Protein AF-A0A7C8ZA88-F1 (afdb_monomer_lite)

Organism: Opuntia streptacantha (NCBI:txid393608)

InterPro domains:
  IPR024990 Anaphase-promoting complex subunit 1 [PTHR12827] (2-270)
  IPR049255 Anaphase-promoting complex subunit 1, N-terminal domain [PF12859] (12-220)

Structure (mmCIF, N/CA/C/O backbone):
data_AF-A0A7C8ZA88-F1
#
_entry.id   AF-A0A7C8ZA88-F1
#
loop_
_atom_site.group_PDB
_atom_site.id
_atom_site.type_symbol
_atom_site.label_atom_id
_atom_site.label_alt_id
_atom_site.label_comp_id
_atom_site.label_asym_id
_atom_site.label_entity_id
_atom_site.label_seq_id
_atom_site.pdbx_PDB_ins_code
_atom_site.Cartn_x
_atom_site.Cartn_y
_atom_site.Cartn_z
_atom_site.occupancy
_atom_site.B_iso_or_equiv
_atom_site.auth_seq_id
_atom_site.auth_comp_id
_atom_site.auth_asym_id
_atom_site.auth_atom_id
_atom_site.pdbx_PDB_model_num
ATOM 1 N N . SER A 1 1 ? -9.164 -30.247 11.593 1.00 78.50 1 SER A N 1
ATOM 2 C CA . SER A 1 1 ? -8.809 -29.344 12.710 1.00 78.50 1 SER A CA 1
ATOM 3 C C . SER A 1 1 ? -7.885 -28.267 12.169 1.00 78.50 1 SER A C 1
ATOM 5 O O . SER A 1 1 ? -7.118 -28.566 11.265 1.00 78.50 1 SER A O 1
ATOM 7 N N . PHE A 1 2 ? -7.975 -27.029 12.660 1.00 79.75 2 PHE A N 1
ATOM 8 C CA . PHE A 1 2 ? -7.076 -25.953 12.225 1.00 79.75 2 PHE A CA 1
ATOM 9 C C . PHE A 1 2 ? -5.828 -25.920 13.121 1.00 79.75 2 PHE A C 1
ATOM 11 O O . PHE A 1 2 ? -5.988 -25.837 14.343 1.00 79.75 2 PHE A O 1
ATOM 18 N N . PRO A 1 3 ? -4.606 -26.018 12.567 1.00 80.81 3 PRO A N 1
ATOM 19 C CA . PRO A 1 3 ? -3.385 -25.903 13.352 1.00 80.81 3 PRO A CA 1
ATOM 20 C C . PRO A 1 3 ? -3.204 -24.460 13.837 1.00 80.81 3 PRO A C 1
ATOM 22 O O . PRO A 1 3 ? -3.395 -23.502 13.089 1.00 80.81 3 PRO A O 1
ATOM 25 N N . ARG A 1 4 ? -2.838 -24.291 15.111 1.00 83.81 4 ARG A N 1
ATOM 26 C CA . ARG A 1 4 ? -2.506 -22.975 15.668 1.00 83.81 4 ARG A CA 1
ATOM 27 C C . ARG A 1 4 ? -1.083 -22.605 15.253 1.00 83.81 4 ARG A C 1
ATOM 29 O O . ARG A 1 4 ? -0.148 -23.220 15.751 1.00 83.81 4 ARG A O 1
ATOM 36 N N . ILE A 1 5 ? -0.946 -21.577 14.420 1.00 83.50 5 ILE A N 1
ATOM 37 C CA . ILE A 1 5 ? 0.355 -21.062 13.954 1.00 83.50 5 ILE A CA 1
ATOM 38 C C . ILE A 1 5 ? 0.919 -19.955 14.857 1.00 83.50 5 ILE A C 1
ATOM 40 O O . ILE A 1 5 ? 2.124 -19.797 14.977 1.00 83.50 5 ILE A O 1
ATOM 44 N N . TRP A 1 6 ? 0.061 -19.203 15.556 1.00 85.12 6 TRP A N 1
ATOM 45 C CA . TRP A 1 6 ? 0.504 -18.117 16.431 1.00 85.12 6 TRP A CA 1
ATOM 46 C C . TRP A 1 6 ? -0.552 -17.732 17.472 1.00 85.12 6 TRP A C 1
ATOM 48 O O . TRP A 1 6 ? -1.745 -17.975 17.285 1.00 85.12 6 TRP A O 1
ATOM 58 N N . GLN A 1 7 ? -0.111 -17.126 18.579 1.00 84.12 7 GLN A N 1
ATOM 59 C CA . GLN A 1 7 ? -0.984 -16.544 19.597 1.00 84.12 7 GLN A CA 1
ATOM 60 C C . GLN A 1 7 ? -0.323 -15.326 20.254 1.00 84.12 7 GLN A C 1
ATOM 62 O O . GLN A 1 7 ? 0.756 -15.431 20.840 1.00 84.12 7 GLN A O 1
ATOM 67 N N . ALA A 1 8 ? -1.007 -14.181 20.207 1.00 78.12 8 ALA A N 1
ATOM 68 C CA . ALA A 1 8 ? -0.602 -12.979 20.926 1.00 78.12 8 ALA A CA 1
ATOM 69 C C . ALA A 1 8 ? -0.621 -13.206 22.446 1.00 78.12 8 ALA A C 1
ATOM 71 O O . ALA A 1 8 ? -1.547 -13.818 22.984 1.00 78.12 8 ALA A O 1
ATOM 72 N N . LYS A 1 9 ? 0.359 -12.648 23.163 1.00 74.12 9 LYS A N 1
ATOM 73 C CA . LYS A 1 9 ? 0.318 -12.551 24.629 1.00 74.12 9 LYS A CA 1
ATOM 74 C C . LYS A 1 9 ? -0.298 -11.206 25.030 1.00 74.12 9 LYS A C 1
ATOM 76 O O . LYS A 1 9 ? 0.210 -10.165 24.634 1.00 74.12 9 LYS A O 1
ATOM 81 N N . GLY A 1 10 ? -1.357 -11.226 25.841 1.00 64.12 10 GLY A N 1
ATOM 82 C CA . GLY A 1 10 ? -1.814 -10.046 26.592 1.00 64.12 10 GLY A CA 1
ATOM 83 C C . GLY A 1 10 ? -2.788 -9.080 25.901 1.00 64.12 10 GLY A C 1
ATOM 84 O O . GLY A 1 10 ? -3.107 -8.057 26.499 1.00 64.12 10 GLY A O 1
ATOM 85 N N . SER A 1 11 ? -3.304 -9.365 24.699 1.00 59.00 11 SER A N 1
ATOM 86 C CA . SER A 1 11 ? -4.408 -8.572 24.128 1.00 59.00 11 SER A CA 1
ATOM 87 C C . SER A 1 11 ? -5.762 -9.189 24.479 1.00 59.00 11 SER A C 1
ATOM 89 O O . SER A 1 11 ? -6.086 -10.279 24.012 1.00 59.00 11 SER A O 1
ATOM 91 N N . HIS A 1 12 ? -6.573 -8.482 25.266 1.00 62.66 12 HIS A N 1
ATOM 92 C CA . HIS A 1 12 ? -7.929 -8.920 25.630 1.00 62.66 12 HIS A CA 1
ATOM 93 C C . HIS A 1 12 ? -9.016 -8.475 24.642 1.00 62.66 12 HIS A C 1
ATOM 95 O O . HIS A 1 12 ? -10.188 -8.754 24.873 1.00 62.66 12 HIS A O 1
ATOM 101 N N . MET A 1 13 ? -8.651 -7.780 23.561 1.00 77.31 13 MET A N 1
ATOM 102 C CA . MET A 1 13 ? -9.620 -7.146 22.666 1.00 77.31 13 MET A CA 1
ATOM 103 C C . MET A 1 13 ? -9.455 -7.616 21.231 1.00 77.31 13 MET A C 1
ATOM 105 O O . MET A 1 13 ? -8.338 -7.826 20.756 1.00 77.31 13 MET A O 1
ATOM 109 N N . ALA A 1 14 ? -10.592 -7.808 20.568 1.00 88.31 14 ALA A N 1
ATOM 110 C CA . ALA A 1 14 ? -10.644 -8.284 19.198 1.00 88.31 14 ALA A CA 1
ATOM 111 C C . ALA A 1 14 ? -10.152 -7.203 18.228 1.00 88.31 14 ALA A C 1
ATOM 113 O O . ALA A 1 14 ? -10.406 -6.013 18.417 1.00 88.31 14 ALA A O 1
ATOM 114 N N . ALA A 1 15 ? -9.467 -7.627 17.167 1.00 93.25 15 ALA A N 1
ATOM 115 C CA . ALA A 1 15 ? -9.191 -6.744 16.044 1.00 93.25 15 ALA A CA 1
ATOM 116 C C . ALA A 1 15 ? -10.510 -6.391 15.343 1.00 93.25 15 ALA A C 1
ATOM 118 O O . ALA A 1 15 ? -11.332 -7.271 15.088 1.00 93.25 15 ALA A O 1
ATOM 119 N N . SER A 1 16 ? -10.702 -5.114 15.015 1.00 94.25 16 SER A N 1
ATOM 120 C CA . SER A 1 16 ? -11.888 -4.651 14.287 1.00 94.25 16 SER A CA 1
ATOM 121 C C . SER A 1 16 ? -11.822 -4.997 12.800 1.00 94.25 16 SER A C 1
ATOM 123 O O . SER A 1 16 ? -12.854 -5.130 12.147 1.00 94.25 16 SER A O 1
ATOM 125 N N . LYS A 1 17 ? -10.609 -5.167 12.261 1.00 95.75 17 LYS A N 1
ATOM 126 C CA . LYS A 1 17 ? -10.362 -5.638 10.897 1.00 95.75 17 LYS A CA 1
ATOM 127 C C . LYS A 1 17 ? -9.055 -6.423 10.832 1.00 95.75 17 LYS A C 1
ATOM 129 O O . LYS A 1 17 ? -8.094 -6.083 11.523 1.00 95.75 17 LYS A O 1
ATOM 134 N N . VAL A 1 18 ? -9.027 -7.451 9.987 1.00 95.56 18 VAL A N 1
ATOM 135 C CA . VAL A 1 18 ? -7.832 -8.245 9.682 1.00 95.56 18 VAL A CA 1
ATOM 136 C C . VAL A 1 18 ? -7.709 -8.382 8.169 1.00 95.56 18 VAL A C 1
ATOM 138 O O . VAL A 1 18 ? -8.698 -8.692 7.509 1.00 95.56 18 VAL A O 1
ATOM 141 N N . PHE A 1 19 ? -6.520 -8.143 7.622 1.00 95.31 19 PHE A N 1
ATOM 142 C CA . PHE A 1 19 ? -6.243 -8.290 6.191 1.00 95.31 19 PHE A CA 1
ATOM 143 C C . PHE A 1 19 ? -4.782 -8.676 5.937 1.00 95.31 19 PHE A C 1
ATOM 145 O O . PHE A 1 19 ? -3.935 -8.549 6.822 1.00 95.31 19 PHE A O 1
ATOM 152 N N . LEU A 1 20 ? -4.500 -9.165 4.729 1.00 94.00 20 LEU A N 1
ATOM 153 C CA . LEU A 1 20 ? -3.146 -9.444 4.252 1.00 94.00 20 LEU A CA 1
ATOM 154 C C . LEU A 1 20 ? -2.593 -8.236 3.497 1.00 94.00 20 LEU A C 1
ATOM 156 O O . LEU A 1 20 ? -3.324 -7.581 2.754 1.00 94.00 20 LEU A O 1
ATOM 160 N N . ALA A 1 21 ? -1.305 -7.977 3.675 1.00 94.31 21 ALA A N 1
ATOM 161 C CA . ALA A 1 21 ? -0.547 -6.981 2.932 1.00 94.31 21 ALA A CA 1
ATOM 162 C C . ALA A 1 21 ? 0.891 -7.474 2.714 1.00 94.31 21 ALA A C 1
ATOM 164 O O . ALA A 1 21 ? 1.237 -8.596 3.093 1.00 94.31 21 ALA A O 1
ATOM 165 N N . ALA A 1 22 ? 1.726 -6.641 2.104 1.00 92.62 22 ALA A N 1
ATOM 166 C CA . ALA A 1 22 ? 3.140 -6.897 1.895 1.00 92.62 22 ALA A CA 1
ATOM 167 C C . ALA A 1 22 ? 4.005 -5.928 2.718 1.00 92.62 22 ALA A C 1
ATOM 169 O O . ALA A 1 22 ? 3.650 -4.760 2.895 1.00 92.62 22 ALA A O 1
ATOM 170 N N . ASP A 1 23 ? 5.132 -6.422 3.231 1.00 91.25 23 ASP A N 1
ATOM 171 C CA . ASP A 1 23 ? 6.156 -5.605 3.880 1.00 91.25 23 ASP A CA 1
ATOM 172 C C . ASP A 1 23 ? 7.048 -4.892 2.846 1.00 91.25 23 ASP A C 1
ATOM 174 O O . ASP A 1 23 ? 6.880 -5.042 1.634 1.00 91.25 23 ASP A O 1
ATOM 178 N N . ASP A 1 24 ? 8.021 -4.115 3.319 1.00 86.31 24 ASP A N 1
ATOM 179 C CA . ASP A 1 24 ? 8.949 -3.357 2.479 1.00 86.31 24 ASP A CA 1
ATOM 180 C C . ASP A 1 24 ? 9.791 -4.250 1.552 1.00 86.31 24 ASP A C 1
ATOM 182 O O . ASP A 1 24 ? 10.162 -3.841 0.455 1.00 86.31 24 ASP A O 1
ATOM 186 N N . ASP A 1 25 ? 10.043 -5.499 1.928 1.00 86.69 25 ASP A N 1
ATOM 187 C CA . ASP A 1 25 ? 10.697 -6.497 1.078 1.00 86.69 25 ASP A CA 1
ATOM 188 C C . ASP A 1 25 ? 9.729 -7.411 0.318 1.00 86.69 25 ASP A C 1
ATOM 190 O O . ASP A 1 25 ? 10.121 -8.467 -0.175 1.00 86.69 25 ASP A O 1
ATOM 194 N N . ALA A 1 26 ? 8.470 -6.990 0.208 1.00 86.31 26 ALA A N 1
ATOM 195 C CA . ALA A 1 26 ? 7.372 -7.728 -0.396 1.00 86.31 26 ALA A CA 1
ATOM 196 C C . ALA A 1 26 ? 7.019 -9.057 0.298 1.00 86.31 26 ALA A C 1
ATOM 198 O O . ALA A 1 26 ? 6.204 -9.823 -0.221 1.00 86.31 26 ALA A O 1
ATOM 199 N N . ALA A 1 27 ? 7.571 -9.333 1.486 1.00 89.25 27 ALA A N 1
ATOM 200 C CA . ALA A 1 27 ? 7.151 -10.480 2.274 1.00 89.25 27 ALA A CA 1
ATOM 201 C C . ALA A 1 27 ? 5.716 -10.293 2.795 1.00 89.25 27 ALA A C 1
ATOM 203 O O . ALA A 1 27 ? 5.341 -9.187 3.186 1.00 89.25 27 ALA A O 1
ATOM 204 N N . PRO A 1 28 ? 4.901 -11.354 2.850 1.00 91.31 28 PRO A N 1
ATOM 205 C CA . PRO A 1 28 ? 3.527 -11.238 3.310 1.00 91.31 28 PRO A CA 1
ATOM 206 C C . PRO A 1 28 ? 3.447 -10.909 4.806 1.00 91.31 28 PRO A C 1
ATOM 208 O O . PRO A 1 28 ? 4.171 -11.472 5.631 1.00 91.31 28 PRO A O 1
ATOM 211 N N . VAL A 1 29 ? 2.514 -10.033 5.168 1.00 93.50 29 VAL A N 1
ATOM 212 C CA . VAL A 1 29 ? 2.191 -9.662 6.550 1.00 93.50 29 VAL A CA 1
ATOM 213 C C . VAL A 1 29 ? 0.688 -9.798 6.795 1.00 93.50 29 VAL A C 1
ATOM 215 O O . VAL A 1 29 ? -0.128 -9.523 5.914 1.00 93.50 29 VAL A O 1
ATOM 218 N N . ILE A 1 30 ? 0.308 -10.202 8.008 1.00 94.12 30 ILE A N 1
ATOM 219 C CA . ILE A 1 30 ? -1.071 -10.087 8.496 1.00 94.12 30 ILE A CA 1
ATOM 220 C C . ILE A 1 30 ? -1.178 -8.801 9.304 1.00 94.12 30 ILE A C 1
ATOM 222 O O . ILE A 1 30 ? -0.453 -8.612 10.283 1.00 94.12 30 ILE A O 1
ATOM 226 N N . CYS A 1 31 ? -2.115 -7.943 8.923 1.00 95.38 31 CYS A N 1
ATOM 227 C CA . CYS A 1 31 ? -2.402 -6.695 9.606 1.00 95.38 31 CYS A CA 1
ATOM 228 C C . CYS A 1 31 ? -3.659 -6.837 10.470 1.00 95.38 31 CYS A C 1
ATOM 230 O O . CYS A 1 31 ? -4.714 -7.248 9.990 1.00 95.38 31 CYS A O 1
ATOM 232 N N . PHE A 1 32 ? -3.557 -6.448 11.738 1.00 95.19 32 PHE A N 1
ATOM 233 C CA . PHE A 1 32 ? -4.635 -6.423 12.721 1.00 95.19 32 PHE A CA 1
ATOM 234 C C . PHE A 1 32 ? -4.917 -4.976 13.115 1.00 95.19 32 PHE A C 1
ATOM 236 O O . PHE A 1 32 ? -4.089 -4.325 13.759 1.00 95.19 32 PHE A O 1
ATOM 243 N N . LEU A 1 33 ? -6.088 -4.461 12.744 1.00 96.19 33 LEU A N 1
ATOM 244 C CA . LEU A 1 33 ? -6.530 -3.139 13.172 1.00 96.19 33 LEU A CA 1
ATOM 245 C C . LEU A 1 33 ? -7.114 -3.237 14.582 1.00 96.19 33 LEU A C 1
ATOM 247 O O . LEU A 1 33 ? -8.178 -3.812 14.803 1.00 96.19 33 LEU A O 1
ATOM 251 N N . LEU A 1 34 ? -6.411 -2.650 15.542 1.00 94.06 34 LEU A N 1
ATOM 252 C CA . LEU A 1 34 ? -6.807 -2.538 16.939 1.00 94.06 34 LEU A CA 1
ATOM 253 C C . LEU A 1 34 ? -7.371 -1.130 17.158 1.00 94.06 34 LEU A C 1
ATOM 255 O O . LEU A 1 34 ? -6.692 -0.245 17.680 1.00 94.06 34 LEU A O 1
ATOM 259 N N . GLN A 1 35 ? -8.610 -0.911 16.713 1.00 90.06 35 GLN A N 1
ATOM 260 C CA . GLN A 1 35 ? -9.231 0.419 16.659 1.00 90.06 35 GLN A CA 1
ATOM 261 C C . GLN A 1 35 ? -9.254 1.140 18.014 1.00 90.06 35 GLN A C 1
ATOM 263 O O . GLN A 1 35 ? -8.975 2.335 18.077 1.00 90.06 35 GLN A O 1
ATOM 268 N N . GLU A 1 36 ? -9.506 0.423 19.109 1.00 89.38 36 GLU A N 1
ATOM 269 C CA . GLU A 1 36 ? -9.497 1.002 20.461 1.00 89.38 36 GLU A CA 1
ATOM 270 C C . GLU A 1 36 ? -8.100 1.464 20.909 1.00 89.38 36 GLU A C 1
ATOM 272 O O . GLU A 1 36 ? -7.971 2.431 21.655 1.00 89.38 36 GLU A O 1
ATOM 277 N N . GLN A 1 37 ? -7.044 0.818 20.406 1.00 91.69 37 GLN A N 1
ATOM 278 C CA . GLN A 1 37 ? -5.652 1.224 20.631 1.00 91.69 37 GLN A CA 1
ATOM 279 C C . GLN A 1 37 ? -5.165 2.251 19.599 1.00 91.69 37 GLN A C 1
ATOM 281 O O . GLN A 1 37 ? -4.015 2.678 19.674 1.00 91.69 37 GLN A O 1
ATOM 286 N N . LYS A 1 38 ? -6.009 2.624 18.623 1.00 94.19 38 LYS A N 1
ATOM 287 C CA . LYS A 1 38 ? -5.654 3.454 17.460 1.00 94.19 38 LYS A CA 1
ATOM 288 C C . LYS A 1 38 ? -4.383 2.958 16.763 1.00 94.19 38 LYS A C 1
ATOM 290 O O . LYS A 1 38 ? -3.485 3.735 16.442 1.00 94.19 38 LYS A O 1
ATOM 295 N N . ARG A 1 39 ? -4.287 1.642 16.572 1.00 94.75 39 ARG A N 1
ATOM 296 C CA . ARG A 1 39 ? -3.064 0.977 16.122 1.00 94.75 39 ARG A CA 1
ATOM 297 C C . ARG A 1 39 ? -3.367 -0.081 15.071 1.00 94.75 39 ARG A C 1
ATOM 299 O O . ARG A 1 39 ? -4.272 -0.888 15.251 1.00 94.75 39 ARG A O 1
ATOM 306 N N . LEU A 1 40 ? -2.554 -0.131 14.023 1.00 96.56 40 LEU A N 1
ATOM 307 C CA . LEU A 1 40 ? -2.458 -1.271 13.117 1.00 96.56 40 LEU A CA 1
ATOM 308 C C . LEU A 1 40 ? -1.205 -2.069 13.483 1.00 96.56 40 LEU A C 1
ATOM 310 O O . LEU A 1 40 ? -0.099 -1.529 13.448 1.00 96.56 40 LEU A O 1
ATOM 314 N N . LEU A 1 41 ? -1.378 -3.329 13.872 1.00 94.81 41 LEU A N 1
ATOM 315 C CA . LEU A 1 41 ? -0.288 -4.263 14.146 1.00 94.81 41 LEU A CA 1
ATOM 316 C C . LEU A 1 41 ? -0.063 -5.142 12.918 1.00 94.81 41 LEU A C 1
ATOM 318 O O . LEU A 1 41 ? -0.971 -5.863 12.521 1.00 94.81 41 LEU A O 1
ATOM 322 N N . SER A 1 42 ? 1.142 -5.126 12.367 1.00 95.25 42 SER A N 1
ATOM 323 C CA . SER A 1 42 ? 1.539 -5.980 11.250 1.00 95.25 42 SER A CA 1
ATOM 324 C C . SER A 1 42 ? 2.478 -7.064 11.751 1.00 95.25 42 SER A C 1
ATOM 326 O O . SER A 1 42 ? 3.441 -6.783 12.468 1.00 95.25 42 SER A O 1
ATOM 328 N N . ILE A 1 43 ? 2.188 -8.310 11.392 1.00 92.94 43 ILE A N 1
ATOM 329 C CA . ILE A 1 43 ? 2.985 -9.470 11.779 1.00 92.94 43 ILE A CA 1
ATOM 330 C C . ILE A 1 43 ? 3.411 -10.203 10.522 1.00 92.94 43 ILE A C 1
ATOM 332 O O . ILE A 1 43 ? 2.574 -10.586 9.703 1.00 92.94 43 ILE A O 1
ATOM 336 N N . ARG A 1 44 ? 4.717 -10.399 10.380 1.00 91.81 44 ARG A N 1
ATOM 337 C CA . ARG A 1 44 ? 5.295 -11.038 9.210 1.00 91.81 44 ARG A CA 1
ATOM 338 C C . ARG A 1 44 ? 5.000 -12.530 9.168 1.00 91.81 44 ARG A C 1
ATOM 340 O O . ARG A 1 44 ? 5.107 -13.232 10.175 1.00 91.81 44 ARG A O 1
ATOM 347 N N . LEU A 1 45 ? 4.662 -13.000 7.975 1.00 89.56 45 LEU A N 1
ATOM 348 C CA . LEU A 1 45 ? 4.530 -14.409 7.655 1.00 89.56 45 LEU A CA 1
ATOM 349 C C . LEU A 1 45 ? 5.826 -14.921 7.033 1.00 89.56 45 LEU A C 1
ATOM 351 O O . LEU A 1 45 ? 6.494 -14.237 6.254 1.00 89.56 45 LEU A O 1
ATOM 355 N N . GLN A 1 46 ? 6.174 -16.149 7.384 1.00 85.44 46 GLN A N 1
ATOM 356 C CA . GLN A 1 46 ? 7.212 -16.920 6.736 1.00 85.44 46 GLN A CA 1
ATOM 357 C C . GLN A 1 46 ? 6.552 -18.043 5.950 1.00 85.44 46 GLN A C 1
ATOM 359 O O . GLN A 1 46 ? 5.771 -18.821 6.491 1.00 85.44 46 GLN A O 1
ATOM 364 N N . ILE A 1 47 ? 6.901 -18.132 4.675 1.00 80.06 47 ILE A N 1
ATOM 365 C CA . ILE A 1 47 ? 6.562 -19.285 3.855 1.00 80.06 47 ILE A CA 1
ATOM 366 C C . ILE A 1 47 ? 7.683 -20.310 4.035 1.00 80.06 47 ILE A C 1
ATOM 368 O O . ILE A 1 47 ? 8.861 -19.971 3.898 1.00 80.06 47 ILE A O 1
ATOM 372 N N . VAL A 1 48 ? 7.316 -21.532 4.407 1.00 80.25 48 VAL A N 1
ATOM 373 C CA . VAL A 1 48 ? 8.222 -22.666 4.579 1.00 80.25 48 VAL A CA 1
ATOM 374 C C . VAL A 1 48 ? 7.761 -23.772 3.641 1.00 80.25 48 VAL A C 1
ATOM 376 O O . VAL A 1 48 ? 6.669 -24.309 3.814 1.00 80.25 48 VAL A O 1
ATOM 379 N N . ASP A 1 49 ? 8.603 -24.121 2.675 1.00 76.12 49 ASP A N 1
ATOM 380 C CA . ASP A 1 49 ? 8.347 -25.241 1.772 1.00 76.12 49 ASP A CA 1
ATOM 381 C C . ASP A 1 49 ? 8.870 -26.529 2.414 1.00 76.12 49 ASP A C 1
ATOM 383 O O . ASP A 1 49 ? 10.071 -26.674 2.663 1.00 76.12 49 ASP A O 1
ATOM 387 N N . ILE A 1 50 ? 7.969 -27.465 2.719 1.00 74.50 50 ILE A N 1
ATOM 388 C CA . ILE A 1 50 ? 8.316 -28.779 3.272 1.00 74.50 50 ILE A CA 1
ATOM 389 C C . ILE A 1 50 ? 7.598 -29.849 2.454 1.00 74.50 50 ILE A C 1
ATOM 391 O O . ILE A 1 50 ? 6.377 -29.921 2.481 1.00 74.50 50 ILE A O 1
ATOM 395 N N . ASN A 1 51 ? 8.356 -30.736 1.799 1.00 70.31 51 ASN A N 1
ATOM 396 C CA . ASN A 1 51 ? 7.823 -31.899 1.073 1.00 70.31 51 ASN A CA 1
ATOM 397 C C . ASN A 1 51 ? 6.708 -31.548 0.063 1.00 70.31 51 ASN A C 1
ATOM 399 O O . ASN A 1 51 ? 5.648 -32.166 0.090 1.00 70.31 51 ASN A O 1
ATOM 403 N N . ASP A 1 52 ? 6.943 -30.550 -0.794 1.00 71.69 52 ASP A N 1
ATOM 404 C CA . ASP A 1 52 ? 5.988 -30.020 -1.788 1.00 71.69 52 ASP A CA 1
ATOM 405 C C . ASP A 1 52 ? 4.714 -29.359 -1.213 1.00 71.69 52 ASP A C 1
ATOM 407 O O . ASP A 1 52 ? 3.888 -28.858 -1.978 1.00 71.69 52 ASP A O 1
ATOM 411 N N . ASP A 1 53 ? 4.588 -29.264 0.117 1.00 73.38 53 ASP A N 1
ATOM 412 C CA . ASP A 1 53 ? 3.544 -28.497 0.796 1.00 73.38 53 ASP A CA 1
ATOM 413 C C . ASP A 1 53 ? 4.078 -27.131 1.260 1.00 73.38 53 ASP A C 1
ATOM 415 O O . ASP A 1 53 ? 5.108 -27.016 1.934 1.00 73.38 53 ASP A O 1
ATOM 419 N N . ILE A 1 54 ? 3.328 -26.079 0.929 1.00 74.00 54 ILE A N 1
ATOM 420 C CA . ILE A 1 54 ? 3.609 -24.700 1.335 1.00 74.00 54 ILE A CA 1
ATOM 421 C C . ILE A 1 54 ? 2.969 -24.462 2.705 1.00 74.00 54 ILE A C 1
ATOM 423 O O . ILE A 1 54 ? 1.741 -24.396 2.830 1.00 74.00 54 ILE A O 1
ATOM 427 N N . LEU A 1 55 ? 3.789 -24.286 3.740 1.00 77.56 55 LEU A N 1
ATOM 428 C CA . LEU A 1 55 ? 3.334 -23.941 5.085 1.00 77.56 55 LEU A CA 1
ATOM 429 C C . LEU A 1 55 ? 3.551 -22.453 5.366 1.00 77.56 55 LEU A C 1
ATOM 431 O O . LEU A 1 55 ? 4.603 -21.888 5.080 1.00 77.56 55 LEU A O 1
ATOM 435 N N . LEU A 1 56 ? 2.544 -21.816 5.963 1.00 77.44 56 LEU A N 1
ATOM 436 C CA . LEU A 1 56 ? 2.629 -20.442 6.450 1.00 77.44 56 LEU A CA 1
ATOM 437 C C . LEU A 1 56 ? 2.851 -20.465 7.962 1.00 77.44 56 LEU A C 1
ATOM 439 O O . LEU A 1 56 ? 1.961 -20.865 8.714 1.00 77.44 56 LEU A O 1
ATOM 443 N N . ASP A 1 57 ? 4.023 -20.014 8.391 1.00 82.12 57 ASP A N 1
ATOM 444 C CA . ASP A 1 57 ? 4.352 -19.771 9.793 1.00 82.12 57 ASP A CA 1
ATOM 445 C C . ASP A 1 57 ? 4.435 -18.262 10.072 1.00 82.12 57 ASP A C 1
ATOM 447 O O . ASP A 1 57 ? 4.473 -17.435 9.158 1.00 82.12 57 ASP A O 1
ATOM 451 N N . VAL A 1 58 ? 4.431 -17.873 11.342 1.00 84.81 58 VAL A N 1
ATOM 452 C CA . VAL A 1 58 ? 4.464 -16.472 11.770 1.00 84.81 58 VAL A CA 1
ATOM 453 C C . VAL A 1 58 ? 5.820 -16.155 12.391 1.00 84.81 58 VAL A C 1
ATOM 455 O O . VAL A 1 58 ? 6.284 -16.867 13.277 1.00 84.81 58 VAL A O 1
ATOM 458 N N . LYS A 1 59 ? 6.420 -15.028 11.994 1.00 82.75 59 LYS A N 1
ATOM 459 C CA . LYS A 1 59 ? 7.615 -14.452 12.627 1.00 82.75 59 LYS A CA 1
ATOM 460 C C . LYS A 1 59 ? 7.232 -13.272 13.524 1.00 82.75 59 LYS A C 1
ATOM 462 O O . LYS A 1 59 ? 7.209 -12.127 13.066 1.00 82.75 59 LYS A O 1
ATOM 467 N N . PRO A 1 60 ? 6.868 -13.516 14.798 1.00 73.44 60 PRO A N 1
ATOM 468 C CA . PRO A 1 60 ? 6.378 -12.463 15.685 1.00 73.44 60 PRO A CA 1
ATOM 469 C C . PRO A 1 60 ? 7.450 -11.450 16.096 1.00 73.44 60 PRO A C 1
ATOM 471 O O . PRO A 1 60 ? 7.123 -10.312 16.429 1.00 73.44 60 PRO A O 1
ATOM 474 N N . ASP A 1 61 ? 8.717 -11.855 16.074 1.00 81.00 61 ASP A N 1
ATOM 475 C CA . ASP A 1 61 ? 9.896 -11.014 16.285 1.00 81.00 61 ASP A CA 1
ATOM 476 C C . ASP A 1 61 ? 10.047 -9.930 15.208 1.00 81.00 61 ASP A C 1
ATOM 478 O O . ASP A 1 61 ? 10.601 -8.869 15.477 1.00 81.00 61 ASP A O 1
ATOM 482 N N . MET A 1 62 ? 9.475 -10.157 14.024 1.00 83.62 62 MET A N 1
ATOM 483 C CA . MET A 1 62 ? 9.440 -9.211 12.908 1.00 83.62 62 MET A CA 1
ATOM 484 C C . MET A 1 62 ? 8.095 -8.475 12.813 1.00 83.62 62 MET A C 1
ATOM 486 O O . MET A 1 62 ? 7.620 -8.168 11.721 1.00 83.62 62 MET A O 1
ATOM 490 N N . SER A 1 63 ? 7.449 -8.217 13.954 1.00 90.19 63 SER A N 1
ATOM 491 C CA . SER A 1 63 ? 6.225 -7.417 14.004 1.00 90.19 63 SER A CA 1
ATOM 492 C C . SER A 1 63 ? 6.520 -5.930 14.167 1.00 90.19 63 SER A C 1
ATOM 494 O O . SER A 1 63 ? 7.470 -5.516 14.830 1.00 90.19 63 SER A O 1
ATOM 496 N N . TRP A 1 64 ? 5.669 -5.106 13.571 1.00 94.25 64 TRP A N 1
ATOM 497 C CA . TRP A 1 64 ? 5.748 -3.654 13.659 1.00 94.25 64 TRP A CA 1
ATOM 498 C C . TRP A 1 64 ? 4.346 -3.058 13.714 1.00 94.25 64 TRP A C 1
ATOM 500 O O . TRP A 1 64 ? 3.341 -3.749 13.544 1.00 94.25 64 TRP A O 1
ATOM 510 N N . SER A 1 65 ? 4.248 -1.767 14.017 1.00 94.44 65 SER A N 1
ATOM 511 C CA . SER A 1 65 ? 2.944 -1.119 14.090 1.00 94.44 65 SER A CA 1
ATOM 512 C C . SER A 1 65 ? 2.963 0.343 13.717 1.00 94.44 65 SER A C 1
ATOM 514 O O . SER A 1 65 ? 3.939 1.036 13.992 1.00 94.44 65 SER A O 1
ATOM 516 N N . ILE A 1 66 ? 1.827 0.803 13.209 1.00 95.50 66 ILE A N 1
ATOM 517 C CA . ILE A 1 66 ? 1.574 2.191 12.833 1.00 95.50 66 ILE A CA 1
ATOM 518 C C . ILE A 1 66 ? 0.305 2.707 13.522 1.00 95.50 66 ILE A C 1
ATOM 520 O O . ILE A 1 66 ? -0.577 1.926 13.888 1.00 95.50 66 ILE A O 1
ATOM 524 N N . SER A 1 67 ? 0.232 4.020 13.741 1.00 95.44 67 SER A N 1
ATOM 525 C CA . SER A 1 67 ? -0.961 4.674 14.294 1.00 95.44 67 SER A CA 1
ATOM 526 C C . SER A 1 67 ? -2.066 4.687 13.240 1.00 95.44 67 SER A C 1
ATOM 528 O O . SER A 1 67 ? -1.837 5.141 12.123 1.00 95.44 67 SER A O 1
ATOM 530 N N . ALA A 1 68 ? -3.244 4.161 13.572 1.00 96.50 68 ALA A N 1
ATOM 531 C CA . ALA A 1 68 ? -4.343 3.999 12.625 1.00 96.50 68 ALA A CA 1
ATOM 532 C C . ALA A 1 68 ? -5.696 3.910 13.339 1.00 96.50 68 ALA A C 1
ATOM 534 O O . ALA A 1 68 ? -5.860 3.134 14.281 1.00 96.50 68 ALA A O 1
ATOM 535 N N . ILE A 1 69 ? -6.694 4.643 12.848 1.00 95.94 69 ILE A N 1
ATOM 536 C CA . ILE A 1 69 ? -8.100 4.482 13.254 1.00 95.94 69 ILE A CA 1
ATOM 537 C C . ILE A 1 69 ? -8.903 3.660 12.238 1.00 95.94 69 ILE A C 1
ATOM 539 O O . ILE A 1 69 ? -9.883 3.020 12.613 1.00 95.94 69 ILE A O 1
ATOM 543 N N . ALA A 1 70 ? -8.468 3.636 10.976 1.00 96.62 70 ALA A N 1
ATOM 544 C CA . ALA A 1 70 ? -8.957 2.735 9.940 1.00 96.62 70 ALA A CA 1
ATOM 545 C C . ALA A 1 70 ? -7.804 2.345 9.009 1.00 96.62 70 ALA A C 1
ATOM 547 O O . ALA A 1 70 ? -6.849 3.105 8.849 1.00 96.62 70 ALA A O 1
ATOM 548 N N . ALA A 1 71 ? -7.895 1.168 8.398 1.00 97.25 71 ALA A N 1
ATOM 549 C CA . ALA A 1 71 ? -6.916 0.707 7.424 1.00 97.25 71 ALA A CA 1
ATOM 550 C C . ALA A 1 71 ? -7.555 -0.233 6.396 1.00 97.25 71 ALA A C 1
ATOM 552 O O . ALA A 1 71 ? -8.564 -0.884 6.697 1.00 97.25 71 ALA A O 1
ATOM 553 N N . GLU A 1 72 ? -6.959 -0.287 5.207 1.00 97.00 72 GLU A N 1
ATOM 554 C CA . GLU A 1 72 ? -7.337 -1.178 4.110 1.00 97.00 72 GLU A CA 1
ATOM 555 C C . GLU A 1 72 ? -6.116 -1.647 3.311 1.00 97.00 72 GLU A C 1
ATOM 557 O O . GLU A 1 72 ? -5.151 -0.898 3.139 1.00 97.00 72 GLU A O 1
ATOM 562 N N . ALA A 1 73 ? -6.199 -2.866 2.773 1.00 95.44 73 ALA A N 1
ATOM 563 C CA . ALA A 1 73 ? -5.257 -3.378 1.781 1.00 95.44 73 ALA A CA 1
ATOM 564 C C . ALA A 1 73 ? -5.589 -2.806 0.395 1.00 95.44 73 ALA A C 1
ATOM 566 O O . ALA A 1 73 ? -6.735 -2.884 -0.052 1.00 95.44 73 ALA A O 1
ATOM 567 N N . VAL A 1 74 ? -4.601 -2.249 -0.303 1.00 93.38 74 VAL A N 1
ATOM 568 C CA . VAL A 1 74 ? -4.772 -1.636 -1.631 1.00 93.38 74 VAL A CA 1
ATOM 569 C C . VAL A 1 74 ? -3.638 -2.059 -2.561 1.00 93.38 74 VAL A C 1
ATOM 571 O O . VAL A 1 74 ? -2.528 -2.285 -2.113 1.00 93.38 74 VAL A O 1
ATOM 574 N N . ALA A 1 75 ? -3.881 -2.171 -3.865 1.00 89.50 75 ALA A N 1
ATOM 575 C CA . ALA A 1 75 ? -2.850 -2.579 -4.828 1.00 89.50 75 ALA A CA 1
ATOM 576 C C . ALA A 1 75 ? -2.401 -1.371 -5.656 1.00 89.50 75 ALA A C 1
ATOM 578 O O . ALA A 1 75 ? -2.992 -1.103 -6.699 1.00 89.50 75 ALA A O 1
ATOM 579 N N . VAL A 1 76 ? -1.414 -0.608 -5.175 1.00 88.12 76 VAL A N 1
ATOM 580 C CA . VAL A 1 76 ? -1.099 0.733 -5.698 1.00 88.12 76 VAL A CA 1
ATOM 581 C C . VAL A 1 76 ? 0.318 0.829 -6.266 1.00 88.12 76 VAL A C 1
ATOM 583 O O . VAL A 1 76 ? 0.499 1.327 -7.376 1.00 88.12 76 VAL A O 1
ATOM 586 N N . THR A 1 77 ? 1.325 0.360 -5.536 1.00 87.06 77 THR A N 1
ATOM 587 C CA . THR A 1 77 ? 2.737 0.473 -5.926 1.00 87.06 77 THR A CA 1
ATOM 588 C C . THR A 1 77 ? 3.134 -0.590 -6.941 1.00 87.06 77 THR A C 1
ATOM 590 O O . THR A 1 77 ? 3.940 -0.320 -7.827 1.00 87.06 77 THR A O 1
ATOM 593 N N . ARG A 1 78 ? 2.514 -1.775 -6.861 1.00 82.75 78 ARG A N 1
ATOM 594 C CA . ARG A 1 78 ? 2.788 -2.924 -7.735 1.00 82.75 78 ARG A CA 1
ATOM 595 C C . ARG A 1 78 ? 1.501 -3.561 -8.287 1.00 82.75 78 ARG A C 1
ATOM 597 O O . ARG A 1 78 ? 1.253 -4.741 -8.054 1.00 82.75 78 ARG A O 1
ATOM 604 N N . PRO A 1 79 ? 0.659 -2.826 -9.035 1.00 66.62 79 PRO A N 1
ATOM 605 C CA . PRO A 1 79 ? -0.677 -3.298 -9.419 1.00 66.62 79 PRO A CA 1
ATOM 606 C C . PRO A 1 79 ? -0.676 -4.520 -10.355 1.00 66.62 79 PRO A C 1
ATOM 608 O O . PRO A 1 79 ? -1.700 -5.189 -10.479 1.00 66.62 79 PRO A O 1
ATOM 611 N N . ARG A 1 80 ? 0.443 -4.803 -11.036 1.00 70.56 80 ARG A N 1
ATOM 612 C CA . ARG A 1 80 ? 0.584 -5.910 -12.001 1.00 70.56 80 ARG A CA 1
ATOM 613 C C . ARG A 1 80 ? 1.600 -6.977 -11.591 1.00 70.56 80 ARG A C 1
ATOM 615 O O . ARG A 1 80 ? 1.658 -8.014 -12.247 1.00 70.56 80 ARG A O 1
ATOM 622 N N . ALA A 1 81 ? 2.379 -6.741 -10.537 1.00 68.31 81 ALA A N 1
ATOM 623 C CA . ALA A 1 81 ? 3.444 -7.658 -10.153 1.00 68.31 81 ALA A CA 1
ATOM 624 C C . ALA A 1 81 ? 2.863 -8.867 -9.413 1.00 68.31 81 ALA A C 1
ATOM 626 O O . ALA A 1 81 ? 2.077 -8.725 -8.472 1.00 68.31 81 ALA A O 1
ATOM 627 N N . LYS A 1 82 ? 3.281 -10.068 -9.811 1.00 66.81 82 LYS A N 1
ATOM 628 C CA . LYS A 1 82 ? 2.986 -11.305 -9.080 1.00 66.81 82 LYS A CA 1
ATOM 629 C C . LYS A 1 82 ? 4.156 -11.616 -8.157 1.00 66.81 82 LYS A C 1
ATOM 631 O O . LYS A 1 82 ? 4.998 -12.449 -8.473 1.00 66.81 82 LYS A O 1
ATOM 636 N N . VAL A 1 83 ? 4.240 -10.900 -7.039 1.00 63.94 83 VAL A N 1
ATOM 637 C CA . VAL A 1 83 ? 5.334 -11.100 -6.083 1.00 63.94 83 VAL A CA 1
ATOM 638 C C . VAL A 1 83 ? 4.958 -12.206 -5.099 1.00 63.94 83 VAL A C 1
ATOM 640 O O . VAL A 1 83 ? 4.185 -11.988 -4.172 1.00 63.94 83 VAL A O 1
ATOM 643 N N . GLY A 1 84 ? 5.509 -13.400 -5.310 1.00 67.00 84 GLY A N 1
ATOM 644 C CA . GLY A 1 84 ? 5.324 -14.543 -4.417 1.00 67.00 84 GLY A CA 1
ATOM 645 C C . GLY A 1 84 ? 3.957 -15.228 -4.530 1.00 67.00 84 GLY A C 1
ATOM 646 O O . GLY A 1 84 ? 3.248 -15.119 -5.528 1.00 67.00 84 GLY A O 1
ATOM 647 N N . LEU A 1 85 ? 3.617 -16.000 -3.495 1.00 71.12 85 LEU A N 1
ATOM 648 C CA . LEU A 1 85 ? 2.440 -16.879 -3.463 1.00 71.12 85 LEU A CA 1
ATOM 649 C C . LEU A 1 85 ? 1.140 -16.165 -3.072 1.00 71.12 85 LEU A C 1
ATOM 651 O O . LEU A 1 85 ? 0.051 -16.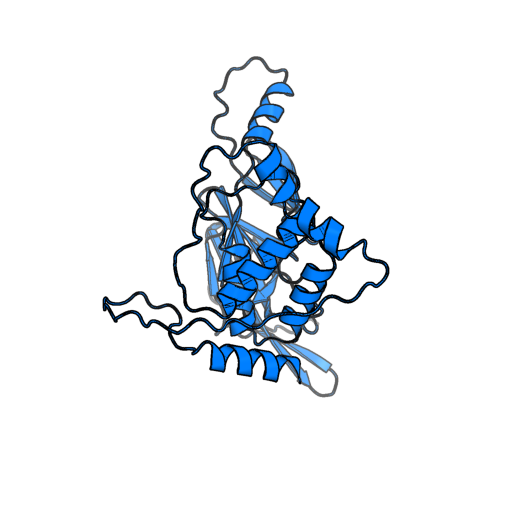660 -3.364 1.00 71.12 85 LEU A O 1
ATOM 655 N N . LEU A 1 86 ? 1.245 -15.023 -2.391 1.00 77.75 86 LEU A N 1
ATOM 656 C CA . LEU A 1 86 ? 0.103 -14.245 -1.921 1.00 77.75 86 LEU A CA 1
ATOM 657 C C . LEU A 1 86 ? -0.027 -12.951 -2.732 1.00 77.75 86 LEU A C 1
ATOM 659 O O . LEU A 1 86 ? 0.983 -12.415 -3.185 1.00 77.75 86 LEU A O 1
ATOM 663 N N . PRO A 1 87 ? -1.253 -12.426 -2.918 1.00 79.44 87 PRO A N 1
ATOM 664 C CA . PRO A 1 87 ? -1.445 -11.149 -3.588 1.00 79.44 87 PRO A CA 1
ATOM 665 C C . PRO A 1 87 ? -0.658 -10.041 -2.888 1.00 79.44 87 PRO A C 1
ATOM 667 O O . PRO A 1 87 ? -0.765 -9.869 -1.672 1.00 79.44 87 PRO A O 1
ATOM 670 N N . PHE A 1 88 ? 0.100 -9.272 -3.666 1.00 87.94 88 PHE A N 1
ATOM 671 C CA . PHE A 1 88 ? 0.768 -8.085 -3.156 1.00 87.94 88 PHE A CA 1
ATOM 672 C C . PHE A 1 88 ? -0.271 -6.996 -2.867 1.00 87.94 88 PHE A C 1
ATOM 674 O O . PHE A 1 88 ? -1.104 -6.678 -3.721 1.00 87.94 88 PHE A O 1
ATOM 681 N N . ALA A 1 89 ? -0.201 -6.405 -1.678 1.00 92.25 89 ALA A N 1
ATOM 682 C CA . ALA A 1 89 ? -1.004 -5.247 -1.325 1.00 92.25 89 ALA A CA 1
ATOM 683 C C . ALA A 1 89 ? -0.210 -4.288 -0.436 1.00 92.25 89 ALA A C 1
ATOM 685 O O . ALA A 1 89 ? 0.424 -4.690 0.538 1.00 92.25 89 ALA A O 1
ATOM 686 N N . ASP A 1 90 ? -0.290 -3.012 -0.779 1.00 94.06 90 ASP A N 1
ATOM 687 C CA . ASP A 1 90 ? 0.079 -1.883 0.057 1.00 94.06 90 ASP A CA 1
ATOM 688 C C . ASP A 1 90 ? -0.976 -1.657 1.148 1.00 94.06 90 ASP A C 1
ATOM 690 O O . ASP A 1 90 ? -2.072 -2.228 1.136 1.00 94.06 90 ASP A O 1
ATOM 694 N N . ILE A 1 91 ? -0.662 -0.771 2.087 1.00 96.25 91 ILE A N 1
ATOM 695 C CA . ILE A 1 91 ? -1.508 -0.471 3.238 1.00 96.25 91 ILE A CA 1
ATOM 696 C C . ILE A 1 91 ? -1.932 0.992 3.160 1.00 96.25 91 ILE A C 1
ATOM 698 O O . ILE A 1 91 ? -1.103 1.901 3.203 1.00 96.25 91 ILE A O 1
ATOM 702 N N . LEU A 1 92 ? -3.237 1.236 3.085 1.00 96.31 92 LEU A N 1
ATOM 703 C CA . LEU A 1 92 ? -3.798 2.571 3.241 1.00 96.31 92 LEU A CA 1
ATOM 704 C C . LEU A 1 92 ? -4.268 2.758 4.681 1.00 96.31 92 LEU A C 1
ATOM 706 O O . LEU A 1 92 ? -5.021 1.936 5.200 1.00 96.31 92 LEU A O 1
ATOM 710 N N . VAL A 1 93 ? -3.851 3.848 5.318 1.00 96.50 93 VAL A N 1
ATOM 711 C CA . VAL A 1 93 ? -4.169 4.155 6.716 1.00 96.50 93 VAL A CA 1
ATOM 712 C C . VAL A 1 93 ? -4.879 5.488 6.821 1.00 96.50 93 VAL A C 1
ATOM 714 O O . VAL A 1 93 ? -4.464 6.460 6.204 1.00 96.50 93 VAL A O 1
ATOM 717 N N . LEU A 1 94 ? -5.916 5.536 7.651 1.00 96.25 94 LEU A N 1
ATOM 718 C CA . LEU A 1 94 ? -6.469 6.766 8.199 1.00 96.25 94 LEU A CA 1
ATOM 719 C C . LEU A 1 94 ? -5.948 6.924 9.626 1.00 96.25 94 LEU A C 1
ATOM 721 O O . LEU A 1 94 ? -6.173 6.045 10.465 1.00 96.25 94 LEU A O 1
ATOM 725 N N . ASP A 1 95 ? -5.267 8.027 9.903 1.00 93.81 95 ASP A N 1
ATOM 726 C CA . ASP A 1 95 ? -4.741 8.326 11.231 1.00 93.81 95 ASP A CA 1
ATOM 727 C C . ASP A 1 95 ? -5.768 9.051 12.124 1.00 93.81 95 ASP A C 1
ATOM 729 O O . ASP A 1 95 ? -6.897 9.356 11.728 1.00 93.81 95 ASP A O 1
ATOM 733 N N . SER A 1 96 ? -5.379 9.344 13.365 1.00 91.19 96 SER A N 1
ATOM 734 C CA . SER A 1 96 ? -6.223 10.088 14.307 1.00 91.19 96 SER A CA 1
ATOM 735 C C . SER A 1 96 ? -6.420 11.567 13.961 1.00 91.19 96 SER A C 1
ATOM 737 O O . SER A 1 96 ? -7.271 12.208 14.574 1.00 91.19 96 SER A O 1
ATOM 739 N N . GLU A 1 97 ? -5.642 12.102 13.021 1.00 89.75 97 GLU A N 1
ATOM 740 C CA . GLU A 1 97 ? -5.745 13.473 12.511 1.00 89.75 97 GLU A CA 1
ATOM 741 C C . GLU A 1 97 ? -6.615 13.549 11.247 1.00 89.75 97 GLU A C 1
ATOM 743 O O . GLU A 1 97 ? -6.652 14.579 10.573 1.00 89.75 97 GLU A O 1
ATOM 748 N N . ASN A 1 98 ? -7.333 12.466 10.922 1.00 88.81 98 ASN A N 1
ATOM 749 C CA . ASN A 1 98 ? -8.196 12.347 9.749 1.00 88.81 98 ASN A CA 1
ATOM 750 C C . ASN A 1 98 ? -7.425 12.474 8.420 1.00 88.81 98 ASN A C 1
ATOM 752 O O . ASN A 1 98 ? -8.001 12.839 7.392 1.00 88.81 98 ASN A O 1
ATOM 756 N N . THR A 1 99 ? -6.131 12.163 8.438 1.00 90.31 99 THR A N 1
ATOM 757 C CA . THR A 1 99 ? -5.251 12.148 7.276 1.00 90.31 99 THR A CA 1
ATOM 758 C C . THR A 1 99 ? -5.108 10.728 6.740 1.00 90.31 99 THR A C 1
ATOM 760 O O . THR A 1 99 ? -4.912 9.775 7.495 1.00 90.31 99 THR A O 1
ATOM 763 N N . ILE A 1 100 ? -5.184 10.590 5.414 1.00 93.19 100 ILE A N 1
ATOM 764 C CA . ILE A 1 100 ? -4.944 9.320 4.731 1.00 93.19 100 ILE A CA 1
ATOM 765 C C . ILE A 1 100 ? -3.472 9.231 4.314 1.00 93.19 100 ILE A C 1
ATOM 767 O O . ILE A 1 100 ? -2.952 10.137 3.662 1.00 93.19 100 ILE A O 1
ATOM 771 N N . PHE A 1 101 ? -2.831 8.109 4.619 1.00 93.44 101 PHE A N 1
ATOM 772 C CA . PHE A 1 101 ? -1.459 7.791 4.241 1.00 93.44 101 PHE A CA 1
ATOM 773 C C . PHE A 1 101 ? -1.389 6.479 3.466 1.00 93.44 101 PHE A C 1
ATOM 775 O O . PHE A 1 101 ? -2.113 5.530 3.770 1.00 93.44 101 PHE A O 1
ATOM 782 N N . LEU A 1 102 ? -0.489 6.425 2.486 1.00 93.81 102 LEU A N 1
ATOM 783 C CA . LEU A 1 102 ? -0.128 5.201 1.778 1.00 93.81 102 LEU A CA 1
ATOM 784 C C . LEU A 1 102 ? 1.188 4.657 2.320 1.00 93.81 102 LEU A C 1
ATOM 786 O O . LEU A 1 102 ? 2.174 5.391 2.390 1.00 93.81 102 LEU A O 1
ATOM 790 N N . TYR A 1 103 ? 1.208 3.368 2.626 1.00 94.00 103 TYR A N 1
ATOM 791 C CA . TYR A 1 103 ? 2.376 2.644 3.094 1.00 94.00 103 TYR A CA 1
ATOM 792 C C . TYR A 1 103 ? 2.684 1.453 2.183 1.00 94.00 103 TYR A C 1
ATOM 794 O O . TYR A 1 103 ? 1.786 0.685 1.849 1.00 94.00 103 TYR A O 1
ATOM 802 N N . SER A 1 104 ? 3.959 1.271 1.843 1.00 91.75 104 SER A N 1
ATOM 803 C CA . SER A 1 104 ? 4.494 0.012 1.307 1.00 91.75 104 SER A CA 1
ATOM 804 C C . SER A 1 104 ? 5.236 -0.683 2.445 1.00 91.75 104 SER A C 1
ATOM 806 O O . SER A 1 104 ? 6.309 -0.231 2.857 1.00 91.75 104 SER A O 1
ATOM 808 N N . GLY A 1 105 ? 4.626 -1.714 3.032 1.00 91.81 105 GLY A N 1
ATOM 809 C CA . GLY A 1 105 ? 5.066 -2.268 4.311 1.00 91.81 105 GLY A CA 1
ATOM 810 C C . GLY A 1 105 ? 5.111 -1.215 5.415 1.00 91.81 105 GLY A C 1
ATOM 811 O O . GLY A 1 105 ? 4.157 -0.468 5.623 1.00 91.81 105 GLY A O 1
ATOM 812 N N . LYS A 1 106 ? 6.240 -1.123 6.120 1.00 91.25 106 LYS A N 1
ATOM 813 C CA . LYS A 1 106 ? 6.466 -0.104 7.162 1.00 91.25 106 LYS A CA 1
ATOM 814 C C . LYS A 1 106 ? 6.801 1.301 6.632 1.00 91.25 106 LYS A C 1
ATOM 816 O O . LYS A 1 106 ? 6.882 2.246 7.418 1.00 91.25 106 LYS A O 1
ATOM 821 N N . GLN A 1 107 ? 7.016 1.464 5.326 1.00 90.44 107 GLN A N 1
ATOM 822 C CA . GLN A 1 107 ? 7.458 2.724 4.728 1.00 90.44 107 GLN A CA 1
ATOM 823 C C . GLN A 1 107 ? 6.275 3.596 4.295 1.00 90.44 107 GLN A C 1
ATOM 825 O O . GLN A 1 107 ? 5.523 3.215 3.401 1.00 90.44 107 GLN A O 1
ATOM 830 N N . CYS A 1 108 ? 6.150 4.796 4.869 1.00 91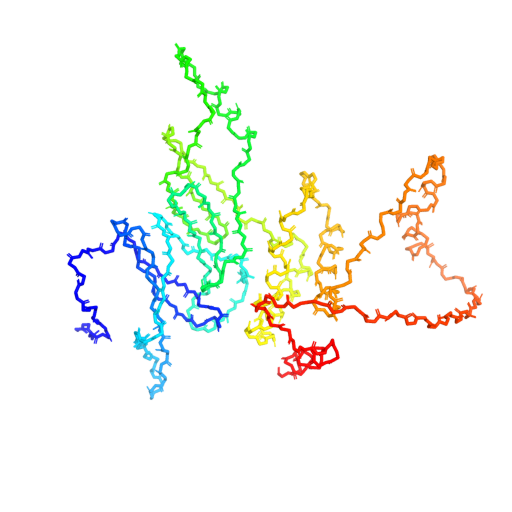.44 108 CYS A N 1
ATOM 831 C CA . CYS A 1 108 ? 5.182 5.800 4.415 1.00 91.44 108 CYS A CA 1
ATOM 832 C C . CYS A 1 108 ? 5.637 6.408 3.080 1.00 91.44 108 CYS A C 1
ATOM 834 O O . CYS A 1 108 ? 6.761 6.897 2.978 1.00 91.44 108 CYS A O 1
ATOM 836 N N . LEU A 1 109 ? 4.775 6.374 2.064 1.00 89.31 109 LEU A N 1
ATOM 837 C CA . LEU A 1 109 ? 5.068 6.860 0.715 1.00 89.31 109 LEU A CA 1
ATOM 838 C C . LEU A 1 109 ? 4.529 8.263 0.467 1.00 89.31 109 LEU A C 1
ATOM 840 O O . LEU A 1 109 ? 5.240 9.116 -0.058 1.00 89.31 109 LEU A O 1
ATOM 844 N N . CYS A 1 110 ? 3.263 8.499 0.807 1.00 88.31 110 CYS A N 1
ATOM 845 C CA . CYS A 1 110 ? 2.634 9.794 0.599 1.00 88.31 110 CYS A CA 1
ATOM 846 C C . CYS A 1 110 ? 1.419 10.005 1.501 1.00 88.31 110 CYS A C 1
ATOM 848 O O . CYS A 1 110 ? 0.819 9.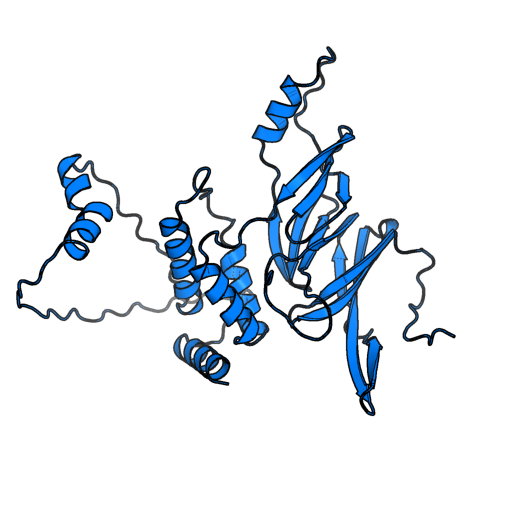064 2.029 1.00 88.31 110 CYS A O 1
ATOM 850 N N . LYS A 1 111 ? 1.023 11.274 1.597 1.00 89.50 111 LYS A N 1
ATOM 851 C CA . LYS A 1 111 ? -0.216 11.737 2.213 1.00 89.50 111 LYS A CA 1
ATOM 852 C C . LYS A 1 111 ? -1.238 12.059 1.124 1.00 89.50 111 LYS A C 1
ATOM 854 O O . LYS A 1 111 ? -0.933 12.802 0.196 1.00 89.50 111 LYS A O 1
ATOM 859 N N . TYR A 1 112 ? -2.454 11.540 1.259 1.00 86.44 112 TYR A N 1
ATOM 860 C CA . TYR A 1 112 ? -3.584 11.925 0.420 1.00 86.44 112 TYR A CA 1
ATOM 861 C C . TYR A 1 112 ? -4.373 13.065 1.064 1.00 86.44 112 TYR A C 1
ATOM 863 O O . TYR A 1 112 ? -4.597 13.090 2.277 1.00 86.44 112 TYR A O 1
ATOM 871 N N . VAL A 1 113 ? -4.829 13.995 0.227 1.00 81.06 113 VAL A N 1
ATOM 872 C CA . VAL A 1 113 ? -5.692 15.113 0.619 1.00 81.06 113 VAL A CA 1
ATOM 873 C C . VAL A 1 113 ? -6.953 15.061 -0.228 1.00 81.06 113 VAL A C 1
ATOM 875 O O . VAL A 1 113 ? -6.884 14.888 -1.444 1.00 81.06 113 VAL A O 1
ATOM 878 N N . LEU A 1 114 ? -8.112 15.204 0.412 1.00 75.38 114 LEU A N 1
ATOM 879 C CA . LEU A 1 114 ? -9.378 15.255 -0.307 1.00 75.38 114 LEU A CA 1
ATOM 880 C C . LEU A 1 114 ? -9.501 16.605 -1.046 1.00 75.38 114 LEU A C 1
ATOM 882 O O . LEU A 1 114 ? -9.301 17.649 -0.419 1.00 75.38 114 LEU A O 1
ATOM 886 N N . PRO A 1 115 ? -9.835 16.621 -2.350 1.00 70.44 115 PRO A N 1
ATOM 887 C CA . PRO A 1 115 ? -9.996 17.862 -3.102 1.00 70.44 115 PRO A CA 1
ATOM 888 C C . PRO A 1 115 ? -11.055 18.788 -2.489 1.00 70.44 115 PRO A C 1
ATOM 890 O O . PRO A 1 115 ? -12.202 18.396 -2.283 1.00 70.44 115 PRO A O 1
ATOM 893 N N . SER A 1 116 ? -10.699 20.056 -2.275 1.00 62.25 116 SER A N 1
ATOM 894 C CA . SER A 1 116 ? -11.586 21.071 -1.682 1.00 62.25 116 SER A CA 1
ATOM 895 C C . SER A 1 116 ? -12.827 21.386 -2.531 1.00 62.25 116 SER A C 1
ATOM 897 O O . SER A 1 116 ? -13.850 21.805 -1.995 1.00 62.25 116 SER A O 1
ATOM 899 N N . LEU A 1 117 ? -12.765 21.158 -3.847 1.00 53.28 117 LEU A N 1
ATOM 900 C CA . LEU A 1 117 ? -13.885 21.330 -4.784 1.00 53.28 117 LEU A CA 1
ATOM 901 C C . LEU A 1 117 ? -15.008 20.308 -4.563 1.00 53.28 117 LEU A C 1
ATOM 903 O O . LEU A 1 117 ? -16.176 20.649 -4.733 1.00 53.28 117 LEU A O 1
ATOM 907 N N . ILE A 1 118 ? -14.671 19.089 -4.127 1.00 58.50 118 ILE A N 1
ATOM 908 C CA . ILE A 1 118 ? -15.665 18.060 -3.793 1.00 58.50 118 ILE A CA 1
ATOM 909 C C . ILE A 1 118 ? -16.471 18.507 -2.573 1.00 58.50 118 ILE A C 1
ATOM 911 O O . ILE A 1 118 ? -17.690 18.375 -2.572 1.00 58.50 118 ILE A O 1
ATOM 915 N N . CYS A 1 119 ? -15.820 19.133 -1.586 1.00 52.56 119 CYS A N 1
ATOM 916 C CA . CYS A 1 119 ? -16.519 19.719 -0.444 1.00 52.56 119 CYS A CA 1
ATOM 917 C C . CYS A 1 119 ? -17.529 20.798 -0.870 1.00 52.56 119 CYS A C 1
ATOM 919 O O . CYS A 1 119 ? -18.603 20.850 -0.290 1.00 52.56 119 CYS A O 1
ATOM 921 N N . LYS A 1 120 ? -17.239 21.589 -1.915 1.00 52.81 120 LYS A N 1
ATOM 922 C CA . LYS A 1 120 ? -18.143 22.642 -2.419 1.00 52.81 120 LYS A CA 1
ATOM 923 C C . LYS A 1 120 ? -19.332 22.102 -3.223 1.00 52.81 120 LYS A C 1
ATOM 925 O O . LYS A 1 120 ? -20.452 22.546 -3.029 1.00 52.81 120 LYS A O 1
ATOM 930 N N . GLN A 1 121 ? -19.129 21.121 -4.105 1.00 55.81 121 GLN A N 1
ATOM 931 C CA . GLN A 1 121 ? -20.245 20.519 -4.863 1.00 55.81 121 GLN A CA 1
ATOM 932 C C . GLN A 1 121 ? -21.192 19.702 -3.976 1.00 55.81 121 GLN A C 1
ATOM 934 O O . GLN A 1 121 ? -22.377 19.549 -4.276 1.00 55.81 121 GLN A O 1
ATOM 939 N N . LEU A 1 122 ? -20.675 19.180 -2.865 1.00 55.91 122 LEU A N 1
ATOM 940 C CA . LEU A 1 122 ? -21.494 18.595 -1.814 1.00 55.91 122 LEU A CA 1
ATOM 941 C C . LEU A 1 122 ? -22.444 19.612 -1.166 1.00 55.91 122 LEU A C 1
ATOM 943 O O . LEU A 1 122 ? -23.555 19.234 -0.806 1.00 55.91 122 LEU A O 1
ATOM 947 N N . GLU A 1 123 ? -22.014 20.868 -1.009 1.00 53.94 123 GLU A N 1
ATOM 948 C CA . GLU A 1 123 ? -22.809 21.939 -0.391 1.00 53.94 123 GLU A CA 1
ATOM 949 C C . GLU A 1 123 ? -24.034 22.303 -1.247 1.00 53.94 123 GLU A C 1
ATOM 951 O O . GLU A 1 123 ? -25.109 22.547 -0.703 1.00 53.94 123 GLU A O 1
ATOM 956 N N . GLU A 1 124 ? -23.905 22.278 -2.579 1.00 54.41 124 GLU A N 1
ATOM 957 C CA . GLU A 1 124 ? -24.978 22.665 -3.511 1.00 54.41 124 GLU A CA 1
ATOM 958 C C . GLU A 1 124 ? -26.111 21.629 -3.625 1.00 54.41 124 GLU A C 1
ATOM 960 O O . GLU A 1 124 ? -27.242 21.983 -3.953 1.00 54.41 124 GLU A O 1
ATOM 965 N N . ASN A 1 125 ? -25.844 20.353 -3.323 1.00 54.38 125 ASN A N 1
ATOM 966 C CA . ASN A 1 125 ? -26.806 19.260 -3.522 1.00 54.38 125 ASN A CA 1
ATOM 967 C C . ASN A 1 125 ? -27.651 18.915 -2.279 1.00 54.38 125 ASN A C 1
ATOM 969 O O . ASN A 1 125 ? -28.488 18.012 -2.336 1.00 54.38 125 ASN A O 1
ATOM 973 N N . THR A 1 126 ? -27.471 19.617 -1.155 1.00 49.28 126 THR A N 1
ATOM 974 C CA . THR A 1 126 ? -28.281 19.436 0.064 1.00 49.28 126 THR A CA 1
ATOM 975 C C . THR A 1 126 ? -29.313 20.563 0.235 1.00 49.28 126 THR A C 1
ATOM 977 O O . THR A 1 126 ? -28.927 21.683 0.561 1.00 49.28 126 THR A O 1
ATOM 980 N N . PRO A 1 127 ? -30.630 20.304 0.088 1.00 43.31 127 PRO A N 1
ATOM 981 C CA . PRO A 1 127 ? -31.679 21.332 0.115 1.00 43.31 127 PRO A CA 1
ATOM 982 C C . PRO A 1 127 ? -32.177 21.688 1.533 1.00 43.31 127 PRO A C 1
ATOM 984 O O . PRO A 1 127 ? -33.343 22.036 1.712 1.00 43.31 127 PRO A O 1
ATOM 987 N N . THR A 1 128 ? -31.340 21.577 2.567 1.00 47.97 128 THR A N 1
ATOM 988 C CA . THR A 1 128 ? -31.752 21.859 3.956 1.00 47.97 128 THR A CA 1
ATOM 989 C C . THR A 1 128 ? -31.256 23.226 4.434 1.00 47.97 128 THR A C 1
ATOM 991 O O . THR A 1 128 ? -30.045 23.454 4.440 1.00 47.97 128 THR A O 1
ATOM 994 N N . PRO A 1 129 ? -32.153 24.126 4.884 1.00 43.69 129 PRO A N 1
ATOM 995 C CA . PRO A 1 129 ? -31.810 25.481 5.283 1.00 43.69 129 PRO A CA 1
ATOM 996 C C . PRO A 1 129 ? -31.403 25.502 6.758 1.00 43.69 129 PRO A C 1
ATOM 998 O O . PRO A 1 129 ? -32.095 26.069 7.592 1.00 43.69 129 PRO A O 1
ATOM 1001 N N . GLU A 1 130 ? -30.278 24.885 7.099 1.00 38.38 130 GLU A N 1
ATOM 1002 C CA . GLU A 1 130 ? -29.607 25.187 8.361 1.00 38.38 130 GLU A CA 1
ATOM 1003 C C . GLU A 1 130 ? -28.127 25.398 8.089 1.00 38.38 130 GLU A C 1
ATOM 1005 O O . GLU A 1 130 ? -27.332 24.471 7.946 1.00 38.38 130 GLU A O 1
ATOM 1010 N N . SER A 1 131 ? -27.781 26.678 7.996 1.00 41.41 131 SER A N 1
ATOM 1011 C CA . SER A 1 131 ? -26.429 27.204 7.967 1.00 41.41 131 SER A CA 1
ATOM 1012 C C . SER A 1 131 ? -25.577 26.594 9.085 1.00 41.41 131 SER A C 1
ATOM 1014 O O . SER A 1 131 ? -25.584 27.063 10.225 1.00 41.41 131 SER A O 1
ATOM 1016 N N . ARG A 1 132 ? -24.795 25.571 8.751 1.00 38.56 132 ARG A N 1
ATOM 1017 C CA . ARG A 1 132 ? -23.568 25.239 9.469 1.00 38.56 132 ARG A CA 1
ATOM 1018 C C . ARG A 1 132 ? -22.429 25.461 8.496 1.00 38.56 132 ARG A C 1
ATOM 1020 O O . ARG A 1 132 ? -22.387 24.848 7.438 1.00 38.56 132 ARG A O 1
ATOM 1027 N N . SER A 1 133 ? -21.538 26.373 8.853 1.00 41.94 133 SER A N 1
ATOM 1028 C CA . SER A 1 133 ? -20.264 26.599 8.182 1.00 41.94 133 SER A CA 1
ATOM 1029 C C . SER A 1 133 ? -19.543 25.263 7.955 1.00 41.94 133 SER A C 1
ATOM 1031 O O . SER A 1 133 ? -18.988 24.665 8.876 1.00 41.94 133 SER A O 1
ATOM 1033 N N . LEU A 1 134 ? -19.568 24.772 6.716 1.00 48.09 134 LEU A N 1
ATOM 1034 C CA . LEU A 1 134 ? -19.112 23.436 6.316 1.00 48.09 134 LEU A CA 1
ATOM 1035 C C . LEU A 1 134 ? -17.594 23.364 6.071 1.00 48.09 134 LEU A C 1
ATOM 1037 O O . LEU A 1 134 ? -17.096 22.547 5.306 1.00 48.09 134 LEU A O 1
ATOM 1041 N N . HIS A 1 135 ? -16.815 24.152 6.812 1.00 49.47 135 HIS A N 1
ATOM 1042 C CA . HIS A 1 135 ? -15.349 24.150 6.756 1.00 49.47 135 HIS A CA 1
ATOM 1043 C C . HIS A 1 135 ? -14.689 22.927 7.426 1.00 49.47 135 HIS A C 1
ATOM 1045 O O . HIS A 1 135 ? -13.508 22.982 7.758 1.00 49.47 135 HIS A O 1
ATOM 1051 N N . ASN A 1 136 ? -15.415 21.830 7.683 1.00 63.53 136 ASN A N 1
ATOM 1052 C CA . ASN A 1 136 ? -14.893 20.753 8.532 1.00 63.53 136 ASN A CA 1
ATOM 1053 C C . ASN A 1 136 ? -15.467 19.356 8.227 1.00 63.53 136 ASN A C 1
ATOM 1055 O O . ASN A 1 136 ? -15.788 18.599 9.145 1.00 63.53 136 ASN A O 1
ATOM 1059 N N . VAL A 1 137 ? -15.630 19.001 6.947 1.00 75.12 137 VAL A N 1
ATOM 1060 C CA . VAL A 1 137 ? -15.923 17.606 6.577 1.00 75.12 137 VAL A CA 1
ATOM 1061 C C . VAL A 1 137 ? -14.699 16.754 6.906 1.00 75.12 137 VAL A C 1
ATOM 1063 O O . VAL A 1 137 ? -13.628 16.941 6.331 1.00 75.12 137 VAL A O 1
ATOM 1066 N N . LYS A 1 138 ? -14.855 15.830 7.856 1.00 87.25 138 LYS A N 1
ATOM 1067 C CA . LYS A 1 138 ? -13.784 14.945 8.315 1.00 87.25 138 LYS A CA 1
ATOM 1068 C C . LYS A 1 138 ? -13.929 13.563 7.704 1.00 87.25 138 LYS A C 1
ATOM 1070 O O . LYS A 1 138 ? -15.040 13.052 7.564 1.00 87.25 138 LYS A O 1
ATOM 1075 N N . ILE A 1 139 ? -12.796 12.943 7.397 1.00 90.69 139 ILE A N 1
ATOM 1076 C CA . ILE A 1 139 ? -12.749 11.545 6.979 1.00 90.69 139 ILE A CA 1
ATOM 1077 C C . ILE A 1 139 ? -12.908 10.677 8.226 1.00 90.69 139 ILE A C 1
ATOM 1079 O O . ILE A 1 139 ? -12.101 10.762 9.148 1.00 90.69 139 ILE A O 1
ATOM 1083 N N . MET A 1 140 ? -13.965 9.875 8.268 1.00 91.75 140 MET A N 1
ATOM 1084 C CA . MET A 1 140 ? -14.328 9.048 9.420 1.00 91.75 140 MET A CA 1
ATOM 1085 C C . MET A 1 140 ? -13.897 7.592 9.270 1.00 91.75 140 MET A C 1
ATOM 1087 O O . MET A 1 140 ? -13.748 6.899 10.274 1.00 91.75 140 MET A O 1
ATOM 1091 N N . GLY A 1 141 ? -13.707 7.110 8.041 1.00 93.38 141 GLY A N 1
ATOM 1092 C CA . GLY A 1 141 ? -13.356 5.715 7.820 1.00 93.38 141 GLY A CA 1
ATOM 1093 C C . GLY A 1 141 ? -13.012 5.370 6.380 1.00 93.38 141 GLY A C 1
ATOM 1094 O O . GLY A 1 141 ? -13.230 6.157 5.457 1.00 93.38 141 GLY A O 1
ATOM 1095 N N . LEU A 1 142 ? -12.479 4.159 6.234 1.00 95.75 142 LEU A N 1
ATOM 1096 C CA . LEU A 1 142 ? -12.054 3.537 4.986 1.00 95.75 142 LEU A CA 1
ATOM 1097 C C . LEU A 1 142 ? -12.736 2.168 4.854 1.00 95.75 142 LEU A C 1
ATOM 1099 O O . LEU A 1 142 ? -12.765 1.406 5.829 1.00 95.75 142 LEU A O 1
ATOM 1103 N N . ALA A 1 143 ? -13.293 1.880 3.678 1.00 94.19 143 ALA A N 1
ATOM 1104 C CA . ALA A 1 143 ? -14.045 0.656 3.408 1.00 94.19 143 ALA A CA 1
ATOM 1105 C C . ALA A 1 143 ? -13.876 0.156 1.961 1.00 94.19 143 ALA A C 1
ATOM 1107 O O . ALA A 1 143 ? -13.545 0.920 1.050 1.00 94.19 143 ALA A O 1
ATOM 1108 N N . ASP A 1 144 ? -14.176 -1.127 1.749 1.00 93.25 144 ASP A N 1
ATOM 1109 C CA . ASP A 1 144 ? -14.372 -1.775 0.444 1.00 93.25 144 ASP A CA 1
ATOM 1110 C C . ASP A 1 144 ? -13.251 -1.510 -0.570 1.00 93.25 144 ASP A C 1
ATOM 1112 O O . ASP A 1 144 ? -13.492 -1.154 -1.735 1.00 93.25 144 ASP A O 1
ATOM 1116 N N . ALA A 1 145 ? -12.002 -1.642 -0.131 1.00 93.50 145 ALA A N 1
ATOM 1117 C CA . ALA A 1 145 ? -10.867 -1.511 -1.026 1.00 93.50 145 ALA A CA 1
ATOM 1118 C C . ALA A 1 145 ? -10.872 -2.630 -2.080 1.00 93.50 145 ALA A C 1
ATOM 1120 O O . ALA A 1 145 ? -10.968 -3.815 -1.768 1.00 93.50 145 ALA A O 1
ATOM 1121 N N . VAL A 1 146 ? -10.787 -2.241 -3.354 1.00 90.06 146 VAL A N 1
ATOM 1122 C CA . VAL A 1 146 ? -10.680 -3.163 -4.491 1.00 90.06 146 VAL A CA 1
ATOM 1123 C C . VAL A 1 146 ? -9.668 -2.593 -5.472 1.00 90.06 146 VAL A C 1
ATOM 1125 O O . VAL A 1 146 ? -9.910 -1.554 -6.098 1.00 90.06 146 VAL A O 1
ATOM 1128 N N . GLY A 1 147 ? -8.529 -3.274 -5.606 1.00 86.69 147 GLY A N 1
ATOM 1129 C CA . GLY A 1 147 ? -7.403 -2.799 -6.405 1.00 86.69 147 GLY A CA 1
ATOM 1130 C C . GLY A 1 147 ? -6.929 -1.426 -5.924 1.00 86.69 147 GLY A C 1
ATOM 1131 O O . GLY A 1 147 ? -6.552 -1.261 -4.767 1.00 86.69 147 GLY A O 1
ATOM 1132 N N . MET A 1 148 ? -6.997 -0.431 -6.808 1.00 87.50 148 MET A N 1
ATOM 1133 C CA . MET A 1 148 ? -6.605 0.960 -6.533 1.00 87.50 148 MET A CA 1
ATOM 1134 C C . MET A 1 148 ? -7.771 1.847 -6.072 1.00 87.50 148 MET A C 1
ATOM 1136 O O . MET A 1 148 ? -7.643 3.068 -6.054 1.00 87.50 148 MET A O 1
ATOM 1140 N N . ARG A 1 149 ? -8.949 1.285 -5.780 1.00 91.06 149 ARG A N 1
ATOM 1141 C CA . ARG A 1 149 ? -10.150 2.063 -5.439 1.00 91.06 149 ARG A CA 1
ATOM 1142 C C . ARG A 1 149 ? -10.620 1.766 -4.026 1.00 91.06 149 ARG A C 1
ATOM 1144 O O . ARG A 1 149 ? -10.606 0.613 -3.610 1.00 91.06 149 ARG A O 1
ATOM 1151 N N . ILE A 1 150 ? -11.113 2.787 -3.334 1.00 94.75 150 ILE A N 1
ATOM 1152 C CA . ILE A 1 150 ? -11.536 2.692 -1.936 1.00 94.75 150 ILE A CA 1
ATOM 1153 C C . ILE A 1 150 ? -12.756 3.568 -1.652 1.00 94.75 150 ILE A C 1
ATOM 1155 O O . ILE A 1 150 ? -12.940 4.603 -2.292 1.00 94.75 150 ILE A O 1
ATOM 1159 N N . ASN A 1 151 ? -13.593 3.153 -0.703 1.00 94.88 151 ASN A N 1
ATOM 1160 C CA . ASN A 1 151 ? -14.671 3.975 -0.169 1.00 94.88 151 ASN A CA 1
ATOM 1161 C C . ASN A 1 151 ? -14.160 4.790 1.021 1.00 94.88 151 ASN A C 1
ATOM 1163 O O . ASN A 1 151 ? -13.626 4.239 1.984 1.00 94.88 151 ASN A O 1
ATOM 1167 N N . VAL A 1 152 ? -14.352 6.104 0.959 1.00 93.75 152 VAL A N 1
ATOM 1168 C CA . VAL A 1 152 ? -14.021 7.050 2.025 1.00 93.75 152 VAL A CA 1
ATOM 1169 C C . VAL A 1 152 ? -15.323 7.530 2.654 1.00 93.75 152 VAL A C 1
ATOM 1171 O O . VAL A 1 152 ? -16.139 8.174 1.993 1.00 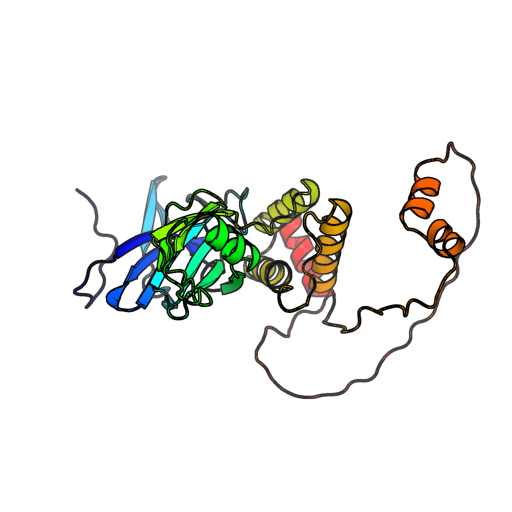93.75 152 VAL A O 1
ATOM 1174 N N . ALA A 1 153 ? -15.524 7.198 3.927 1.00 92.81 153 ALA A N 1
ATOM 1175 C CA . ALA A 1 153 ? -16.688 7.628 4.692 1.00 92.81 153 ALA A CA 1
ATOM 1176 C C . ALA A 1 153 ? -16.430 9.002 5.319 1.00 92.81 153 ALA A C 1
ATOM 1178 O O . ALA A 1 153 ? -15.404 9.217 5.970 1.00 92.81 153 ALA A O 1
ATOM 1179 N N . LEU A 1 154 ? -17.369 9.924 5.140 1.00 91.00 154 LEU A N 1
ATOM 1180 C CA . LEU A 1 154 ? -17.279 11.302 5.609 1.00 91.00 154 LEU A CA 1
ATOM 1181 C C . LEU A 1 154 ? -18.186 11.541 6.821 1.00 91.00 154 LEU A C 1
ATOM 1183 O O . LEU A 1 154 ? -19.186 10.857 7.032 1.00 91.00 154 LEU A O 1
ATOM 1187 N N . SER A 1 155 ? -17.862 12.559 7.617 1.00 89.19 155 SER A N 1
ATOM 1188 C CA . SER A 1 155 ? -18.601 12.916 8.836 1.00 89.19 155 SER A CA 1
ATOM 1189 C C . SER A 1 155 ? -20.044 13.364 8.597 1.00 89.19 155 SER A C 1
ATOM 1191 O O . SER A 1 155 ? -20.851 13.341 9.519 1.00 89.19 155 SER A O 1
ATOM 1193 N N . ASN A 1 156 ? -20.380 13.771 7.375 1.00 84.62 156 ASN A N 1
ATOM 1194 C CA . ASN A 1 156 ? -21.741 14.124 6.968 1.00 84.62 156 ASN A CA 1
ATOM 1195 C C . ASN A 1 156 ? -22.579 12.904 6.530 1.00 84.62 156 ASN A C 1
ATOM 1197 O O . ASN A 1 156 ? -23.681 13.078 6.017 1.00 84.62 156 ASN A O 1
ATOM 1201 N N . GLY A 1 157 ? -22.059 11.685 6.703 1.00 85.12 157 GLY A N 1
ATOM 1202 C CA . GLY A 1 157 ? -22.730 10.437 6.340 1.00 85.12 157 GLY A CA 1
ATOM 1203 C C . GLY A 1 157 ? -22.573 10.035 4.873 1.00 85.12 157 GLY A C 1
ATOM 1204 O O . GLY A 1 157 ? -23.052 8.972 4.488 1.00 85.12 157 GLY A O 1
ATOM 1205 N N . GLN A 1 158 ? -21.899 10.842 4.051 1.00 87.00 158 GLN A N 1
ATOM 1206 C CA . GLN A 1 158 ? -21.641 10.488 2.660 1.00 87.00 158 GLN A CA 1
ATOM 1207 C C . GLN A 1 158 ? -20.466 9.521 2.512 1.00 87.00 158 GLN A C 1
ATOM 1209 O O . GLN A 1 158 ? -19.557 9.468 3.344 1.00 87.00 158 GLN A O 1
ATOM 1214 N N . MET A 1 159 ? -20.473 8.782 1.405 1.00 90.88 159 MET A N 1
ATOM 1215 C CA . MET A 1 159 ? -19.427 7.836 1.041 1.00 90.88 159 MET A CA 1
ATOM 1216 C C . MET A 1 159 ? -18.924 8.150 -0.365 1.00 90.88 159 MET A C 1
ATOM 1218 O O . MET A 1 159 ? -19.701 8.164 -1.318 1.00 90.88 159 MET A O 1
ATOM 1222 N N . LEU A 1 160 ? -17.624 8.408 -0.494 1.00 90.62 160 LEU A N 1
ATOM 1223 C CA . LEU A 1 160 ? -16.982 8.722 -1.767 1.00 90.62 160 LEU A CA 1
ATOM 1224 C C . LEU A 1 160 ? -16.172 7.527 -2.259 1.00 90.62 160 LEU A C 1
ATOM 1226 O O . LEU A 1 160 ? -15.369 6.980 -1.506 1.00 90.62 160 LEU A O 1
ATOM 1230 N N . ARG A 1 161 ? -16.328 7.151 -3.533 1.00 92.06 161 ARG A N 1
ATOM 1231 C CA . ARG A 1 161 ? -15.430 6.186 -4.181 1.00 92.06 161 ARG A CA 1
ATOM 1232 C C . ARG A 1 161 ? -14.218 6.932 -4.729 1.00 92.06 161 ARG A C 1
ATOM 1234 O O . ARG A 1 161 ? -14.331 7.656 -5.714 1.00 92.06 161 ARG A O 1
ATOM 1241 N N . CYS A 1 162 ? -13.062 6.737 -4.112 1.00 89.62 162 CYS A N 1
ATOM 1242 C CA . CYS A 1 162 ? -11.809 7.367 -4.511 1.00 89.62 162 CYS A CA 1
ATOM 1243 C C . CYS A 1 162 ? -10.932 6.382 -5.291 1.00 89.62 162 CYS A C 1
ATOM 1245 O O . CYS A 1 162 ? -10.865 5.199 -4.954 1.00 89.62 162 CYS A O 1
ATOM 1247 N N . ALA A 1 163 ? -10.246 6.877 -6.322 1.00 88.56 163 ALA A N 1
ATOM 1248 C CA . ALA A 1 163 ? -9.175 6.161 -7.005 1.00 88.56 163 ALA A CA 1
ATOM 1249 C C . ALA A 1 163 ? -7.822 6.690 -6.513 1.00 88.56 163 ALA A C 1
ATOM 1251 O O . ALA A 1 163 ? -7.583 7.895 -6.497 1.00 88.56 163 ALA A O 1
ATOM 1252 N N . LEU A 1 164 ? -6.947 5.782 -6.099 1.00 84.62 164 LEU A N 1
ATOM 1253 C CA . LEU A 1 164 ? -5.606 6.056 -5.598 1.00 84.62 164 LEU A CA 1
ATOM 1254 C C . LEU A 1 164 ? -4.647 6.088 -6.789 1.00 84.62 164 LEU A C 1
ATOM 1256 O O . LEU A 1 164 ? -3.936 5.119 -7.041 1.00 84.62 164 LEU A O 1
ATOM 1260 N N . GLN A 1 165 ? -4.702 7.142 -7.603 1.00 68.56 165 GLN A N 1
ATOM 1261 C CA . GLN A 1 165 ? -3.970 7.166 -8.867 1.00 68.56 165 GLN A CA 1
ATOM 1262 C C . GLN A 1 165 ? -2.730 8.056 -8.789 1.00 68.56 165 GLN A C 1
ATOM 1264 O O . GLN A 1 165 ? -2.813 9.280 -8.729 1.00 68.56 165 GLN A O 1
ATOM 1269 N N . ARG A 1 166 ? -1.570 7.398 -8.813 1.00 64.75 166 ARG A N 1
ATOM 1270 C CA . ARG A 1 166 ? -0.281 7.981 -9.214 1.00 64.75 166 ARG A CA 1
ATOM 1271 C C . ARG A 1 166 ? 0.545 7.064 -10.114 1.00 64.75 166 ARG A C 1
ATOM 1273 O O . ARG A 1 166 ? 1.630 7.444 -10.540 1.00 64.75 166 ARG A O 1
ATOM 1280 N N . SER A 1 167 ? 0.035 5.871 -10.424 1.00 62.06 167 SER A N 1
ATOM 1281 C CA . SER A 1 167 ? 0.600 5.052 -11.489 1.00 62.06 167 SER A CA 1
ATOM 1282 C C . SER A 1 167 ? 0.391 5.785 -12.818 1.00 62.06 167 SER A C 1
ATOM 1284 O O . SER A 1 167 ? -0.730 6.244 -13.063 1.00 62.06 167 SER A O 1
ATOM 1286 N N . PRO A 1 168 ? 1.434 5.910 -13.652 1.00 66.75 168 PRO A N 1
ATOM 1287 C CA . PRO A 1 168 ? 1.331 6.600 -14.929 1.00 66.75 168 PRO A CA 1
ATOM 1288 C C . PRO A 1 168 ? 0.241 5.949 -15.785 1.00 66.75 168 PRO A C 1
ATOM 1290 O O . PRO A 1 168 ? 0.131 4.720 -15.845 1.00 66.75 168 PRO A O 1
ATOM 1293 N N . SER A 1 169 ? -0.580 6.771 -16.434 1.00 70.38 169 SER A N 1
ATOM 1294 C CA . SER A 1 169 ? -1.570 6.315 -17.412 1.00 70.38 169 SER A CA 1
ATOM 1295 C C . SER A 1 169 ? -0.903 5.714 -18.657 1.00 70.38 169 SER A C 1
ATOM 1297 O O . SER A 1 169 ? -1.465 4.824 -19.298 1.00 70.38 169 SER A O 1
ATOM 1299 N N . CYS A 1 170 ? 0.329 6.145 -18.957 1.00 76.81 170 CYS A N 1
ATOM 1300 C CA . CYS A 1 170 ? 1.172 5.584 -20.005 1.00 76.81 170 CYS A CA 1
ATOM 1301 C C . CYS A 1 170 ? 1.517 4.105 -19.748 1.00 76.81 170 CYS A C 1
ATOM 1303 O O . CYS A 1 170 ? 2.134 3.762 -18.733 1.00 76.81 170 CYS A O 1
ATOM 1305 N N . SER A 1 171 ? 1.198 3.230 -20.711 1.00 82.44 171 SER A N 1
ATOM 1306 C CA . SER A 1 171 ? 1.506 1.796 -20.623 1.00 82.44 171 SER A CA 1
ATOM 1307 C C . SER A 1 171 ? 3.002 1.529 -20.484 1.00 82.44 171 SER A C 1
ATOM 1309 O O . SER A 1 171 ? 3.383 0.723 -19.646 1.00 82.44 171 SER A O 1
ATOM 1311 N N . LEU A 1 172 ? 3.844 2.257 -21.228 1.00 84.25 172 LEU A N 1
ATOM 1312 C CA . LEU A 1 172 ? 5.297 2.081 -21.194 1.00 84.25 172 LEU A CA 1
ATOM 1313 C C . LEU A 1 172 ? 5.867 2.343 -19.797 1.00 84.25 172 LEU A C 1
ATOM 1315 O O . LEU A 1 172 ? 6.626 1.533 -19.278 1.00 84.25 172 LEU A O 1
ATOM 1319 N N . ALA A 1 173 ? 5.474 3.449 -19.164 1.00 82.69 173 ALA A N 1
ATOM 1320 C CA . ALA A 1 173 ? 5.942 3.775 -17.821 1.00 82.69 173 ALA A CA 1
ATOM 1321 C C . ALA A 1 173 ? 5.463 2.742 -16.789 1.00 82.69 173 ALA A C 1
ATOM 1323 O O . ALA A 1 173 ? 6.220 2.360 -15.899 1.00 82.69 173 ALA A O 1
ATOM 1324 N N . ASN A 1 174 ? 4.234 2.241 -16.931 1.00 82.75 174 ASN A N 1
ATOM 1325 C CA . ASN A 1 174 ? 3.707 1.191 -16.063 1.00 82.75 174 ASN A CA 1
ATOM 1326 C C . ASN A 1 174 ? 4.457 -0.144 -16.242 1.00 82.75 174 ASN A C 1
ATOM 1328 O O . ASN A 1 174 ? 4.761 -0.824 -15.261 1.00 82.75 174 ASN A O 1
ATOM 1332 N N . ASP A 1 175 ? 4.808 -0.496 -17.478 1.00 84.94 175 ASP A N 1
ATOM 1333 C CA . ASP A 1 175 ? 5.587 -1.697 -17.783 1.00 84.94 175 ASP A CA 1
ATOM 1334 C C . ASP A 1 175 ? 7.024 -1.565 -17.251 1.00 84.94 175 ASP A C 1
ATOM 1336 O O . ASP A 1 175 ? 7.527 -2.495 -16.626 1.00 84.94 175 ASP A O 1
ATOM 1340 N N . CYS A 1 176 ? 7.649 -0.385 -17.366 1.00 86.50 176 CYS A N 1
ATOM 1341 C CA . CYS A 1 176 ? 8.942 -0.105 -16.736 1.00 86.50 176 CYS A CA 1
ATOM 1342 C C . CYS A 1 176 ? 8.876 -0.219 -15.207 1.00 86.50 176 CYS A C 1
ATOM 1344 O O . CYS A 1 176 ? 9.754 -0.828 -14.606 1.00 86.50 176 CYS A O 1
ATOM 1346 N N . ILE A 1 177 ? 7.844 0.337 -14.562 1.00 86.31 177 ILE A N 1
ATOM 1347 C CA . ILE A 1 177 ? 7.656 0.218 -13.105 1.00 86.31 177 ILE A CA 1
ATOM 1348 C C . ILE A 1 177 ? 7.468 -1.241 -12.695 1.00 86.31 177 ILE A C 1
ATOM 1350 O O . ILE A 1 177 ? 8.016 -1.655 -11.676 1.00 86.31 177 ILE A O 1
ATOM 1354 N N . THR A 1 178 ? 6.725 -2.016 -13.486 1.00 86.19 178 THR A N 1
ATOM 1355 C CA . THR A 1 178 ? 6.517 -3.449 -13.243 1.00 86.19 178 THR A CA 1
ATOM 1356 C C . THR A 1 178 ? 7.835 -4.212 -13.366 1.00 86.19 178 THR A C 1
ATOM 1358 O O . THR A 1 178 ? 8.207 -4.922 -12.437 1.00 86.19 178 THR A O 1
ATOM 1361 N N . ALA A 1 179 ? 8.596 -3.983 -14.439 1.00 86.88 179 ALA A N 1
ATOM 1362 C CA . ALA A 1 179 ? 9.913 -4.586 -14.632 1.00 86.88 179 ALA A CA 1
ATOM 1363 C C . ALA A 1 179 ? 10.893 -4.209 -13.508 1.00 86.88 179 ALA A C 1
ATOM 1365 O O . ALA A 1 179 ? 11.618 -5.057 -13.003 1.00 86.88 179 ALA A O 1
ATOM 1366 N N . MET A 1 180 ? 10.875 -2.954 -13.053 1.00 87.25 180 MET A N 1
ATOM 1367 C CA . MET A 1 180 ? 11.674 -2.505 -11.910 1.00 87.25 180 MET A CA 1
ATOM 1368 C C . MET A 1 180 ? 11.237 -3.155 -10.592 1.00 87.25 180 MET A C 1
ATOM 1370 O O . MET A 1 180 ? 12.083 -3.449 -9.755 1.00 87.25 180 MET A O 1
ATOM 1374 N N . ALA A 1 181 ? 9.939 -3.389 -10.392 1.00 86.62 181 ALA A N 1
ATOM 1375 C CA . ALA A 1 181 ? 9.426 -4.054 -9.196 1.00 86.62 181 ALA A CA 1
ATOM 1376 C C . ALA A 1 181 ? 9.873 -5.517 -9.105 1.00 86.62 181 ALA A C 1
ATOM 1378 O O . ALA A 1 181 ? 10.055 -6.028 -7.999 1.00 86.62 181 ALA A O 1
ATOM 1379 N N . GLU A 1 182 ? 10.004 -6.179 -10.254 1.00 84.81 182 GLU A N 1
ATOM 1380 C CA . GLU A 1 182 ? 10.425 -7.576 -10.362 1.00 84.81 182 GLU A CA 1
ATOM 1381 C C . GLU A 1 182 ? 11.951 -7.721 -10.368 1.00 84.81 182 GLU A C 1
ATOM 1383 O O . GLU A 1 182 ? 12.471 -8.635 -9.736 1.00 84.81 182 GLU A O 1
ATOM 1388 N N . GLY A 1 183 ? 12.662 -6.814 -11.041 1.00 81.62 183 GLY A N 1
ATOM 1389 C CA . GLY A 1 183 ? 14.104 -6.920 -11.252 1.00 81.62 183 GLY A CA 1
ATOM 1390 C C . GLY A 1 183 ? 14.973 -6.216 -10.213 1.00 81.62 183 GLY A C 1
ATOM 1391 O O . GLY A 1 183 ? 16.119 -6.599 -10.040 1.00 81.62 183 GLY A O 1
ATOM 1392 N N . LEU A 1 184 ? 14.496 -5.185 -9.509 1.00 84.56 184 LEU A N 1
ATOM 1393 C CA . LEU A 1 184 ? 15.330 -4.468 -8.535 1.00 84.56 184 LEU A CA 1
ATOM 1394 C C . LEU A 1 184 ? 15.252 -5.109 -7.146 1.00 84.56 184 LEU A C 1
ATOM 1396 O O . LEU A 1 184 ? 14.204 -5.594 -6.717 1.00 84.56 184 LEU A O 1
ATOM 1400 N N . SER A 1 185 ? 16.349 -5.020 -6.387 1.00 86.06 185 SER A N 1
ATOM 1401 C CA . SER A 1 185 ? 16.327 -5.366 -4.962 1.00 86.06 185 SER A CA 1
ATOM 1402 C C . SER A 1 185 ? 15.283 -4.536 -4.205 1.00 86.06 185 SER A C 1
ATOM 1404 O O . SER A 1 185 ? 15.020 -3.378 -4.544 1.00 86.06 185 SER A O 1
ATOM 1406 N N . SER A 1 186 ? 14.707 -5.103 -3.141 1.00 84.69 186 SER A N 1
ATOM 1407 C CA . SER A 1 186 ? 13.661 -4.445 -2.347 1.00 84.69 186 SER A CA 1
ATOM 1408 C C . SER A 1 186 ? 14.078 -3.062 -1.852 1.00 84.69 186 SER A C 1
ATOM 1410 O O . SER A 1 186 ? 13.348 -2.094 -2.046 1.00 84.69 186 SER A O 1
ATOM 1412 N N . THR A 1 187 ? 15.282 -2.942 -1.291 1.00 86.12 187 THR A N 1
ATOM 1413 C CA . THR A 1 187 ? 15.854 -1.670 -0.830 1.00 86.12 187 THR A CA 1
ATOM 1414 C C . THR A 1 187 ? 15.854 -0.617 -1.932 1.00 86.12 187 THR A C 1
ATOM 1416 O O . THR A 1 187 ? 15.475 0.533 -1.706 1.00 86.12 187 THR A O 1
ATOM 1419 N N . PHE A 1 188 ? 16.268 -1.009 -3.134 1.00 84.62 188 PHE A N 1
ATOM 1420 C CA . PHE A 1 188 ? 16.424 -0.081 -4.237 1.00 84.62 188 PHE A CA 1
ATOM 1421 C C . PHE A 1 188 ? 15.081 0.304 -4.866 1.00 84.62 188 PHE A C 1
ATOM 1423 O O . PHE A 1 188 ? 14.816 1.484 -5.099 1.00 84.62 188 PHE A O 1
ATOM 1430 N N . TYR A 1 189 ? 14.182 -0.665 -5.042 1.00 88.38 189 TYR A N 1
ATOM 1431 C CA . TYR A 1 189 ? 12.821 -0.387 -5.486 1.00 88.38 189 TYR A CA 1
ATOM 1432 C C . TYR A 1 189 ? 12.065 0.504 -4.491 1.00 88.38 189 TYR A C 1
ATOM 1434 O O . TYR A 1 189 ? 11.361 1.428 -4.892 1.00 88.38 189 TYR A O 1
ATOM 1442 N N . ASN A 1 190 ? 12.257 0.296 -3.188 1.00 88.06 190 ASN A N 1
ATOM 1443 C CA . ASN A 1 190 ? 11.666 1.148 -2.159 1.00 88.06 190 ASN A CA 1
ATOM 1444 C C . ASN A 1 190 ? 12.174 2.584 -2.237 1.00 88.06 190 ASN A C 1
ATOM 1446 O O . ASN A 1 190 ? 11.382 3.507 -2.054 1.00 88.06 190 ASN A O 1
ATOM 1450 N N . TYR A 1 191 ? 13.458 2.786 -2.537 1.00 86.69 191 TYR A N 1
ATOM 1451 C CA . TYR A 1 191 ? 14.011 4.119 -2.769 1.00 86.69 191 TYR A CA 1
ATOM 1452 C C . TYR A 1 191 ? 13.398 4.779 -4.011 1.00 86.69 191 TYR A C 1
ATOM 1454 O O . TYR A 1 191 ? 12.953 5.926 -3.944 1.00 86.69 191 TYR A O 1
ATOM 1462 N N . PHE A 1 192 ? 13.266 4.031 -5.110 1.00 87.69 192 PHE A N 1
ATOM 1463 C CA . PHE A 1 192 ? 12.528 4.480 -6.290 1.00 87.69 192 PHE A CA 1
ATOM 1464 C C . PHE A 1 192 ? 11.082 4.882 -5.949 1.00 87.69 192 PHE A C 1
ATOM 1466 O O . PHE A 1 192 ? 10.637 5.960 -6.348 1.00 87.69 192 PHE A O 1
ATOM 1473 N N . LEU A 1 193 ? 10.365 4.084 -5.149 1.00 88.31 193 LEU A N 1
ATOM 1474 C CA . LEU A 1 193 ? 9.014 4.423 -4.698 1.00 88.31 193 LEU A CA 1
ATOM 1475 C C . LEU A 1 193 ? 8.984 5.715 -3.873 1.00 88.31 193 LEU A C 1
ATOM 1477 O O . LEU A 1 193 ? 8.074 6.516 -4.068 1.00 88.31 193 LEU A O 1
ATOM 1481 N N . GLN A 1 194 ? 9.961 5.965 -2.994 1.00 86.50 194 GLN A N 1
ATOM 1482 C CA . GLN A 1 194 ? 10.030 7.235 -2.252 1.00 86.50 194 GLN A CA 1
ATOM 1483 C C . GLN A 1 194 ? 10.168 8.429 -3.189 1.00 86.50 194 GLN A C 1
ATOM 1485 O O . GLN A 1 194 ? 9.552 9.458 -2.941 1.00 86.50 194 GLN A O 1
ATOM 1490 N N . LEU A 1 195 ? 10.945 8.315 -4.266 1.00 84.94 195 LEU A N 1
ATOM 1491 C CA . LEU A 1 195 ? 11.091 9.402 -5.234 1.00 84.94 195 LEU A CA 1
ATOM 1492 C C . LEU A 1 195 ? 9.808 9.601 -6.050 1.00 84.94 195 LEU A C 1
ATOM 1494 O O . LEU A 1 195 ? 9.324 10.726 -6.176 1.00 84.94 195 LEU A O 1
ATOM 1498 N N . LEU A 1 196 ? 9.219 8.508 -6.544 1.00 85.00 196 LEU A N 1
ATOM 1499 C CA . LEU A 1 196 ? 7.998 8.540 -7.350 1.00 85.00 196 LEU A CA 1
ATOM 1500 C C . LEU A 1 196 ? 6.795 9.087 -6.559 1.00 85.00 196 LEU A C 1
ATOM 1502 O O . LEU A 1 196 ? 6.001 9.871 -7.079 1.00 85.00 196 LEU A O 1
ATOM 1506 N N . TRP A 1 197 ? 6.662 8.694 -5.290 1.00 81.94 197 TRP A N 1
ATOM 1507 C CA . TRP A 1 197 ? 5.530 9.055 -4.431 1.00 81.94 197 TRP A CA 1
ATOM 1508 C C . TRP A 1 197 ? 5.798 10.269 -3.527 1.00 81.94 197 TRP A C 1
ATOM 1510 O O . TRP A 1 197 ? 4.858 10.969 -3.145 1.00 81.94 197 TRP A O 1
ATOM 1520 N N . GLY A 1 198 ? 7.059 10.578 -3.231 1.00 70.44 198 GLY A N 1
ATOM 1521 C CA . GLY A 1 198 ? 7.480 11.673 -2.354 1.00 70.44 198 GLY A CA 1
ATOM 1522 C C . GLY A 1 198 ? 7.603 13.039 -3.032 1.00 70.44 198 GLY A C 1
ATOM 1523 O O . GLY A 1 198 ? 7.707 14.041 -2.332 1.00 70.44 198 GLY A O 1
ATOM 1524 N N . TYR A 1 199 ? 7.494 13.142 -4.363 1.00 57.69 199 TYR A N 1
ATOM 1525 C CA . TYR A 1 199 ? 7.505 14.424 -5.103 1.00 57.69 199 TYR A CA 1
ATOM 1526 C C . TYR A 1 199 ? 6.313 15.368 -4.765 1.00 57.69 199 TYR A C 1
ATOM 1528 O O . TYR A 1 199 ? 6.079 16.378 -5.422 1.00 57.69 199 TYR A O 1
ATOM 1536 N N . CYS A 1 200 ? 5.531 15.054 -3.728 1.00 47.00 200 CYS A N 1
ATOM 1537 C CA . CYS A 1 200 ? 4.277 15.713 -3.370 1.00 47.00 200 CYS A CA 1
ATOM 1538 C C . CYS A 1 200 ? 4.412 17.020 -2.567 1.00 47.00 200 CYS A C 1
ATOM 1540 O O . CYS A 1 200 ? 3.394 17.669 -2.346 1.00 47.00 200 CYS A O 1
ATOM 1542 N N . ASP A 1 201 ? 5.618 17.423 -2.155 1.00 41.56 201 ASP A N 1
ATOM 1543 C CA . ASP A 1 201 ? 5.828 18.695 -1.437 1.00 41.56 201 ASP A CA 1
ATOM 1544 C C . ASP A 1 201 ? 6.020 19.908 -2.362 1.00 41.56 201 ASP A C 1
ATOM 1546 O O . ASP A 1 201 ? 6.112 21.041 -1.889 1.00 41.56 201 ASP A O 1
ATOM 1550 N N . SER A 1 202 ? 6.051 19.710 -3.684 1.00 38.19 202 SER A N 1
ATOM 1551 C CA . SER A 1 202 ? 6.088 20.826 -4.627 1.00 38.19 202 SER A CA 1
ATOM 1552 C C . SER A 1 202 ? 4.710 21.064 -5.233 1.00 38.19 202 SER A C 1
ATOM 1554 O O . SER A 1 202 ? 3.998 20.142 -5.620 1.00 38.19 202 SER A O 1
ATOM 1556 N N . THR A 1 203 ? 4.359 22.339 -5.305 1.00 33.53 203 THR A N 1
ATOM 1557 C CA . THR A 1 203 ? 3.154 23.008 -5.810 1.00 33.53 203 THR A CA 1
ATOM 1558 C C . THR A 1 203 ? 2.753 22.692 -7.260 1.00 33.53 203 THR A C 1
ATOM 1560 O O . THR A 1 203 ? 2.018 23.455 -7.880 1.00 33.53 203 THR A O 1
ATOM 1563 N N . TYR A 1 204 ? 3.187 21.562 -7.804 1.00 37.12 204 TYR A N 1
ATOM 1564 C CA . TYR A 1 204 ? 2.765 21.032 -9.085 1.00 37.12 204 TYR A CA 1
ATOM 1565 C C . TYR A 1 204 ? 1.697 19.964 -8.836 1.00 37.12 204 TYR A C 1
ATOM 1567 O O . TYR A 1 204 ? 1.965 18.769 -8.898 1.00 37.12 204 TYR A O 1
ATOM 1575 N N . LEU A 1 205 ? 0.460 20.393 -8.566 1.00 37.34 205 LEU A N 1
ATOM 1576 C CA . LEU A 1 205 ? -0.647 19.732 -9.251 1.00 37.34 205 LEU A CA 1
ATOM 1577 C C . LEU A 1 205 ? -0.518 20.203 -10.704 1.00 37.34 205 LEU A C 1
ATOM 1579 O O . LEU A 1 205 ? -0.835 21.368 -10.964 1.00 37.34 205 LEU A O 1
ATOM 1583 N N . PRO A 1 206 ? -0.048 19.381 -11.663 1.00 37.84 206 PRO A N 1
ATOM 1584 C CA . PRO A 1 206 ? -0.411 19.662 -13.036 1.00 37.84 206 PRO A CA 1
ATOM 1585 C C . PRO A 1 206 ? -1.939 19.655 -13.057 1.00 37.84 206 PRO A C 1
ATOM 1587 O O . PRO A 1 206 ? -2.579 18.875 -12.343 1.00 37.84 206 PRO A O 1
ATOM 1590 N N . ASN A 1 207 ? -2.512 20.581 -13.815 1.00 35.44 207 ASN A N 1
ATOM 1591 C CA . ASN A 1 207 ? -3.942 20.628 -14.074 1.00 35.44 207 ASN A CA 1
ATOM 1592 C C . ASN A 1 207 ? -4.515 19.233 -14.365 1.00 35.44 207 ASN A C 1
ATOM 1594 O O . ASN A 1 207 ? -3.798 18.337 -14.811 1.00 35.44 207 ASN A O 1
ATOM 1598 N N . ALA A 1 208 ? -5.820 19.097 -14.118 1.00 43.28 208 ALA A N 1
ATOM 1599 C CA . ALA A 1 208 ? -6.622 17.950 -14.525 1.00 43.28 208 ALA A CA 1
ATOM 1600 C C . ALA A 1 208 ? -6.150 17.403 -15.889 1.00 43.28 208 ALA A C 1
ATOM 1602 O O . ALA A 1 208 ? -6.129 18.146 -16.869 1.00 43.28 208 ALA A O 1
ATOM 1603 N N . ASP A 1 209 ? -5.741 16.133 -15.881 1.00 47.97 209 ASP A N 1
ATOM 1604 C CA . ASP A 1 209 ? -5.139 15.369 -16.980 1.00 47.97 209 ASP A CA 1
ATOM 1605 C C . ASP A 1 209 ? -3.774 15.877 -17.494 1.00 47.97 209 ASP A C 1
ATOM 1607 O O . ASP A 1 209 ? -3.698 16.545 -18.532 1.00 47.97 209 ASP A O 1
ATOM 1611 N N . PRO A 1 210 ? -2.652 15.509 -16.832 1.00 53.41 210 PRO A N 1
ATOM 1612 C CA . PRO A 1 210 ? -1.344 15.553 -17.482 1.00 53.41 210 PRO A CA 1
ATOM 1613 C C . PRO A 1 210 ? -1.394 14.706 -18.761 1.00 53.41 210 PRO A C 1
ATOM 1615 O O . PRO A 1 210 ? -1.812 13.549 -18.742 1.00 53.41 210 PRO A O 1
ATOM 1618 N N . SER A 1 211 ? -0.981 15.274 -19.897 1.00 61.66 211 SER A N 1
ATOM 1619 C CA . SER A 1 211 ? -0.857 14.500 -21.133 1.00 61.66 211 SER A CA 1
ATOM 1620 C C . SER A 1 211 ? 0.133 13.344 -20.940 1.00 61.66 211 SER A C 1
ATOM 1622 O O . SER A 1 211 ? 1.068 13.448 -20.142 1.00 61.66 211 SER A O 1
ATOM 1624 N N . VAL A 1 212 ? -0.030 12.262 -21.706 1.00 60.22 212 VAL A N 1
ATOM 1625 C CA . VAL A 1 212 ? 0.856 11.078 -21.673 1.00 60.22 212 VAL A CA 1
ATOM 1626 C C . VAL A 1 212 ? 2.341 11.463 -21.764 1.00 60.22 212 VAL A C 1
ATOM 1628 O O . VAL A 1 212 ? 3.171 10.897 -21.053 1.00 60.22 212 VAL A O 1
ATOM 1631 N N . ASP A 1 213 ? 2.669 12.470 -22.580 1.00 62.03 213 ASP A N 1
ATOM 1632 C CA . ASP A 1 213 ? 4.038 12.978 -22.729 1.00 62.03 213 ASP A CA 1
ATOM 1633 C C . ASP A 1 213 ? 4.571 13.580 -21.418 1.00 62.03 213 ASP A C 1
ATOM 1635 O O . ASP A 1 213 ? 5.700 13.305 -21.018 1.00 62.03 213 ASP A O 1
ATOM 1639 N N . SER A 1 214 ? 3.749 14.338 -20.687 1.00 69.69 214 SER A N 1
ATOM 1640 C CA . SER A 1 214 ? 4.152 14.931 -19.406 1.00 69.69 214 SER A CA 1
ATOM 1641 C C . SER A 1 214 ? 4.353 13.895 -18.293 1.00 69.69 214 SER A C 1
ATOM 1643 O O . SER A 1 214 ? 5.251 14.055 -17.468 1.00 69.69 214 SER A O 1
ATOM 1645 N N . GLU A 1 215 ? 3.589 12.798 -18.289 1.00 73.69 215 GLU A N 1
ATOM 1646 C CA . GLU A 1 215 ? 3.806 11.692 -17.349 1.00 73.69 215 GLU A CA 1
ATOM 1647 C C . GLU A 1 215 ? 5.127 10.964 -17.611 1.00 73.69 215 GLU A C 1
ATOM 1649 O O . GLU A 1 215 ? 5.844 10.617 -16.670 1.00 73.69 215 GLU A O 1
ATOM 1654 N N . TRP A 1 216 ? 5.470 10.745 -18.885 1.00 79.81 216 TRP A N 1
ATOM 1655 C CA . TRP A 1 216 ? 6.739 10.126 -19.261 1.00 79.81 216 TRP A CA 1
ATOM 1656 C C . TRP A 1 216 ? 7.936 11.002 -18.881 1.00 79.81 216 TRP A C 1
ATOM 1658 O O . TRP A 1 216 ? 8.927 10.495 -18.355 1.00 79.81 216 TRP A O 1
ATOM 1668 N N . GLU A 1 217 ? 7.844 12.318 -19.080 1.00 79.81 217 GLU A N 1
ATOM 1669 C CA . GLU A 1 217 ? 8.885 13.250 -18.635 1.00 79.81 217 GLU A CA 1
ATOM 1670 C C . GLU A 1 217 ? 9.050 13.245 -17.108 1.00 79.81 217 GLU A C 1
ATOM 1672 O O . GLU A 1 217 ? 10.177 13.195 -16.614 1.00 79.81 217 GLU A O 1
ATOM 1677 N N . LEU A 1 218 ? 7.951 13.220 -16.343 1.00 78.12 218 LEU A N 1
ATOM 1678 C CA . LEU A 1 218 ? 8.008 13.084 -14.883 1.00 78.12 218 LEU A CA 1
ATOM 1679 C C . LEU A 1 218 ? 8.671 11.767 -14.463 1.00 78.12 218 LEU A C 1
ATOM 1681 O O . LEU A 1 218 ? 9.523 11.762 -13.573 1.00 78.12 218 LEU A O 1
ATOM 1685 N N . PHE A 1 219 ? 8.331 10.664 -15.130 1.00 82.88 219 PHE A N 1
ATOM 1686 C CA . PHE A 1 219 ? 8.962 9.371 -14.892 1.00 82.88 219 PHE A CA 1
ATOM 1687 C C . PHE A 1 219 ? 10.469 9.418 -15.175 1.00 82.88 219 PHE A C 1
ATOM 1689 O O . PHE A 1 219 ? 11.261 9.027 -14.318 1.00 82.88 219 PHE A O 1
ATOM 1696 N N . LYS A 1 220 ? 10.892 9.972 -16.320 1.00 81.50 220 LYS A N 1
ATOM 1697 C CA . LYS A 1 220 ? 12.317 10.162 -16.636 1.00 81.50 220 LYS A CA 1
ATOM 1698 C C . LYS A 1 220 ? 13.027 11.001 -15.580 1.00 81.50 220 LYS A C 1
ATOM 1700 O O . LYS A 1 220 ? 14.104 10.611 -15.145 1.00 81.50 220 LYS A O 1
ATOM 1705 N N . CYS A 1 221 ? 12.420 12.094 -15.118 1.00 82.00 221 CYS A N 1
ATOM 1706 C CA . CYS A 1 221 ? 12.971 12.917 -14.042 1.00 82.00 221 CYS A CA 1
ATOM 1707 C C . CYS A 1 221 ? 13.209 12.110 -12.757 1.00 82.00 221 CYS A C 1
ATOM 1709 O O . CYS A 1 221 ? 14.268 12.246 -12.144 1.00 82.00 221 CYS A O 1
ATOM 1711 N N . VAL A 1 222 ? 12.261 11.251 -12.363 1.00 84.19 222 VAL A N 1
ATOM 1712 C CA . VAL A 1 222 ? 12.414 10.354 -11.203 1.00 84.19 222 VAL A CA 1
ATOM 1713 C C . VAL A 1 222 ? 13.574 9.379 -11.418 1.00 84.19 222 VAL A C 1
ATOM 1715 O O . VAL A 1 222 ? 14.411 9.223 -10.530 1.00 84.19 222 VAL A O 1
ATOM 1718 N N . ILE A 1 223 ? 13.678 8.774 -12.605 1.00 84.69 223 ILE A N 1
ATOM 1719 C CA . ILE A 1 223 ? 14.776 7.860 -12.951 1.00 84.69 223 ILE A CA 1
ATOM 1720 C C . ILE A 1 223 ? 16.127 8.582 -12.937 1.00 84.69 223 ILE A C 1
ATOM 1722 O O . ILE A 1 223 ? 17.094 8.081 -12.375 1.00 84.69 223 ILE A O 1
ATOM 1726 N N . THR A 1 224 ? 16.222 9.787 -13.494 1.00 82.12 224 THR A N 1
ATOM 1727 C CA . THR A 1 224 ? 17.464 10.564 -13.454 1.00 82.12 224 THR A CA 1
ATOM 1728 C C . THR A 1 224 ? 17.862 10.896 -12.017 1.00 82.12 224 THR A C 1
ATOM 1730 O O . THR A 1 224 ? 19.037 10.777 -11.680 1.00 82.12 224 THR A O 1
ATOM 1733 N N . GLN A 1 225 ? 16.913 11.253 -11.146 1.00 80.81 225 GLN A N 1
ATOM 1734 C CA . GLN A 1 225 ? 17.188 11.503 -9.725 1.0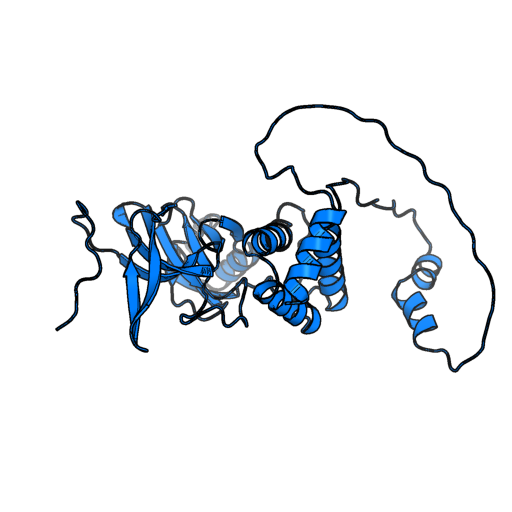0 80.81 225 GLN A CA 1
ATOM 1735 C C . GLN A 1 225 ? 17.647 10.251 -8.979 1.00 80.81 225 GLN A C 1
ATOM 1737 O O . GLN A 1 225 ? 18.519 10.350 -8.122 1.00 80.81 225 GLN A O 1
ATOM 1742 N N . LEU A 1 226 ? 17.112 9.083 -9.333 1.00 79.75 226 LEU A N 1
ATOM 1743 C CA . LEU A 1 226 ? 17.545 7.802 -8.778 1.00 79.75 226 LEU A CA 1
ATOM 1744 C C . LEU A 1 226 ? 19.054 7.578 -8.978 1.00 79.75 226 LEU A C 1
ATOM 1746 O O . LEU A 1 226 ? 19.731 7.038 -8.104 1.00 79.75 226 LEU A O 1
ATOM 1750 N N . PHE A 1 227 ? 19.584 8.047 -10.111 1.00 71.44 227 PHE A N 1
ATOM 1751 C CA . PHE A 1 227 ? 20.990 7.896 -10.484 1.00 71.44 227 PHE A CA 1
ATOM 1752 C C . PHE A 1 227 ? 21.847 9.140 -10.241 1.00 71.44 227 PHE A C 1
ATOM 1754 O O . PHE A 1 227 ? 23.071 9.050 -10.305 1.00 71.44 227 PHE A O 1
ATOM 1761 N N . THR A 1 228 ? 21.262 10.295 -9.929 1.00 67.88 228 THR A N 1
ATOM 1762 C CA . THR A 1 228 ? 22.004 11.552 -9.761 1.00 67.88 228 THR A CA 1
ATOM 1763 C C . THR A 1 228 ? 22.016 11.955 -8.292 1.00 67.88 228 THR A C 1
ATOM 1765 O O . THR A 1 228 ? 20.967 12.132 -7.677 1.00 67.88 228 THR A O 1
ATOM 1768 N N . LYS A 1 229 ? 23.207 12.159 -7.708 1.00 53.19 229 LYS A N 1
ATOM 1769 C CA . LYS A 1 229 ? 23.323 12.791 -6.382 1.00 53.19 229 LYS A CA 1
ATOM 1770 C C . LYS A 1 229 ? 22.588 14.127 -6.420 1.00 53.19 229 LYS A C 1
ATOM 1772 O O . LYS A 1 229 ? 22.914 14.943 -7.270 1.00 53.19 229 LYS A O 1
ATOM 1777 N N . ARG A 1 230 ? 21.643 14.323 -5.493 1.00 46.91 230 ARG A N 1
ATOM 1778 C CA . ARG A 1 230 ? 20.790 15.510 -5.291 1.00 46.91 230 ARG A CA 1
ATOM 1779 C C . ARG A 1 230 ? 21.515 16.827 -5.629 1.00 46.91 230 ARG A C 1
ATOM 1781 O O . ARG A 1 230 ? 22.062 17.488 -4.752 1.00 46.91 230 ARG A O 1
ATOM 1788 N N . THR A 1 231 ? 21.511 17.224 -6.895 1.00 35.59 231 THR A N 1
ATOM 1789 C CA . THR A 1 231 ? 21.893 18.562 -7.333 1.00 35.59 231 THR A CA 1
ATOM 1790 C C . THR A 1 231 ? 20.601 19.337 -7.483 1.00 35.59 231 THR A C 1
ATOM 1792 O O . THR A 1 231 ? 19.865 19.228 -8.459 1.00 35.59 231 THR A O 1
ATOM 1795 N N . SER A 1 232 ? 20.277 20.085 -6.436 1.00 38.69 232 SER A N 1
ATOM 1796 C CA . SER A 1 232 ? 19.265 21.125 -6.500 1.00 38.69 232 SER A CA 1
ATOM 1797 C C . SER A 1 232 ? 19.651 22.133 -7.582 1.00 38.69 232 SER A C 1
ATOM 1799 O O . SER A 1 232 ? 20.623 22.861 -7.404 1.00 38.69 232 SER A O 1
ATOM 1801 N N . ALA A 1 233 ? 18.899 22.150 -8.677 1.00 33.50 233 ALA A N 1
ATOM 1802 C CA . ALA A 1 233 ? 18.455 23.338 -9.406 1.00 33.50 233 ALA A CA 1
ATOM 1803 C C . ALA A 1 233 ? 17.847 22.864 -10.729 1.00 33.50 233 ALA A C 1
ATOM 1805 O O . ALA A 1 233 ? 18.553 22.647 -11.711 1.00 33.50 233 ALA A O 1
ATOM 1806 N N . LEU A 1 234 ? 16.520 22.724 -10.769 1.00 35.91 234 LEU A N 1
ATOM 1807 C CA . LEU A 1 234 ? 15.833 22.892 -12.042 1.00 35.91 234 LEU A CA 1
ATOM 1808 C C . LEU A 1 234 ? 16.080 24.359 -12.416 1.00 35.91 234 LEU A C 1
ATOM 1810 O O . LEU A 1 234 ? 15.615 25.252 -11.705 1.00 35.91 234 LEU A O 1
ATOM 1814 N N . HIS A 1 235 ? 16.885 24.616 -13.446 1.00 33.25 235 HIS A N 1
ATOM 1815 C CA . HIS A 1 235 ? 16.993 25.954 -14.009 1.00 33.25 235 HIS A CA 1
ATOM 1816 C C . HIS A 1 235 ? 15.598 26.341 -14.493 1.00 33.25 235 HIS A C 1
ATOM 1818 O O . HIS A 1 235 ? 15.109 25.855 -15.509 1.00 33.25 235 HIS A O 1
ATOM 1824 N N . GLN A 1 236 ? 14.924 27.173 -13.708 1.00 32.69 236 GLN A N 1
ATOM 1825 C CA . GLN A 1 236 ? 13.736 27.860 -14.156 1.00 32.69 236 GLN A CA 1
ATOM 1826 C C . GLN A 1 236 ? 14.242 28.966 -15.073 1.00 32.69 236 GLN A C 1
ATOM 1828 O O . GLN A 1 236 ? 14.614 30.045 -14.610 1.00 32.69 236 GLN A O 1
ATOM 1833 N N . ASP A 1 237 ? 14.362 28.642 -16.361 1.00 33.28 237 ASP A N 1
ATOM 1834 C CA . ASP A 1 237 ? 14.654 29.636 -17.382 1.00 33.28 237 ASP A CA 1
ATOM 1835 C C . ASP A 1 237 ? 13.605 30.737 -17.253 1.00 33.28 237 ASP A C 1
ATOM 1837 O O . ASP A 1 237 ? 12.396 30.521 -17.378 1.00 33.28 237 ASP A O 1
ATOM 1841 N N . SER A 1 238 ? 14.080 31.928 -16.905 1.00 35.53 238 SER A N 1
ATOM 1842 C CA . SER A 1 238 ? 13.250 33.109 -16.810 1.00 35.53 238 SER A CA 1
ATOM 1843 C C . SER A 1 238 ? 12.659 33.375 -18.192 1.00 35.53 238 SER A C 1
ATOM 1845 O O . SER A 1 238 ? 13.359 33.701 -19.152 1.00 35.53 238 SER A O 1
ATOM 1847 N N . LEU A 1 239 ? 11.338 33.218 -18.294 1.00 41.00 239 LEU A N 1
ATOM 1848 C CA . LEU A 1 239 ? 10.552 33.609 -19.457 1.00 41.00 239 LEU A CA 1
ATOM 1849 C C . LEU A 1 239 ? 10.645 35.132 -19.613 1.00 41.00 239 LEU A C 1
ATOM 1851 O O . LEU A 1 239 ? 9.809 35.890 -19.126 1.00 41.00 239 LEU A O 1
ATOM 1855 N N . SER A 1 240 ? 11.692 35.593 -20.296 1.00 50.09 240 SER A N 1
ATOM 1856 C CA . SER A 1 240 ? 11.643 36.871 -20.997 1.00 50.09 240 SER A CA 1
ATOM 1857 C C . SER A 1 240 ? 10.514 36.801 -22.027 1.00 50.09 240 SER A C 1
ATOM 1859 O O . SER A 1 240 ? 10.232 35.731 -22.569 1.00 50.09 240 SER A O 1
ATOM 1861 N N . SER A 1 241 ? 9.826 37.920 -22.267 1.00 43.97 241 SER A N 1
ATOM 1862 C CA . SER A 1 241 ? 8.690 38.001 -23.190 1.00 43.97 241 SER A CA 1
ATOM 1863 C C . SER A 1 241 ? 9.130 37.692 -24.627 1.00 43.97 241 SER A C 1
ATOM 1865 O O . SER A 1 241 ? 9.435 38.590 -25.414 1.00 43.97 241 SER A O 1
ATOM 1867 N N . GLN A 1 242 ? 9.208 36.412 -24.969 1.00 55.00 242 GLN A N 1
ATOM 1868 C CA . GLN A 1 242 ? 9.447 35.963 -26.328 1.00 55.00 242 GLN A CA 1
ATOM 1869 C C . GLN A 1 242 ? 8.171 36.198 -27.135 1.00 55.00 242 GLN A C 1
ATOM 1871 O O . GLN A 1 242 ? 7.061 35.946 -26.663 1.00 55.00 242 GLN A O 1
ATOM 1876 N N . SER A 1 243 ? 8.318 36.715 -28.356 1.00 69.88 243 SER A N 1
ATOM 1877 C CA . SER A 1 243 ? 7.194 36.828 -29.283 1.00 69.88 243 SER A CA 1
ATOM 1878 C C . SER A 1 243 ? 6.566 35.449 -29.496 1.00 69.88 243 SER A C 1
ATOM 1880 O O . SER A 1 243 ? 7.267 34.434 -29.492 1.00 69.88 243 SER A O 1
ATOM 1882 N N . SER A 1 244 ? 5.253 35.396 -29.737 1.00 71.31 244 SER A N 1
ATOM 1883 C CA . SER A 1 244 ? 4.533 34.139 -30.005 1.00 71.31 244 SER A CA 1
ATOM 1884 C C . SER A 1 244 ? 5.162 33.318 -31.139 1.00 71.31 244 SER A C 1
ATOM 1886 O O . SER A 1 244 ? 4.991 32.104 -31.192 1.00 71.31 244 SER A O 1
ATOM 1888 N N . TRP A 1 245 ? 5.928 33.970 -32.019 1.00 72.12 245 TRP A N 1
ATOM 1889 C CA . TRP A 1 245 ? 6.652 33.322 -33.104 1.00 72.12 245 TRP A CA 1
ATOM 1890 C C . TRP A 1 245 ? 7.953 32.648 -32.663 1.00 72.12 245 TRP A C 1
ATOM 1892 O O . TRP A 1 245 ? 8.184 31.494 -33.013 1.00 72.12 245 TRP A O 1
ATOM 1902 N N . ASN A 1 246 ? 8.741 33.296 -31.801 1.00 73.44 246 ASN A N 1
ATOM 1903 C CA . ASN A 1 246 ? 9.896 32.649 -31.174 1.00 73.44 246 ASN A CA 1
ATOM 1904 C C . ASN A 1 246 ? 9.467 31.509 -30.240 1.00 73.44 246 ASN A C 1
ATOM 1906 O O . ASN A 1 246 ? 10.151 30.492 -30.178 1.00 73.44 246 ASN A O 1
ATOM 1910 N N . PHE A 1 247 ? 8.321 31.641 -29.567 1.00 77.50 247 PHE A N 1
ATOM 1911 C CA . PHE A 1 247 ? 7.732 30.552 -28.787 1.00 77.50 247 PHE A CA 1
ATOM 1912 C C . PHE A 1 247 ? 7.369 29.348 -29.669 1.00 77.50 247 PHE A C 1
ATOM 1914 O O . PHE A 1 247 ? 7.707 28.219 -29.327 1.00 77.50 247 PHE A O 1
ATOM 1921 N N . LEU A 1 248 ? 6.721 29.570 -30.819 1.00 76.56 248 LEU A N 1
ATOM 1922 C CA . LEU A 1 248 ? 6.291 28.478 -31.695 1.00 76.56 248 LEU A CA 1
ATOM 1923 C C . LEU A 1 248 ? 7.476 27.754 -32.346 1.00 76.56 248 LEU A C 1
ATOM 1925 O O . LEU A 1 248 ? 7.507 26.527 -32.314 1.00 76.56 248 LEU A O 1
ATOM 1929 N N . VAL A 1 249 ? 8.469 28.485 -32.864 1.00 73.75 249 VAL A N 1
ATOM 1930 C CA . VAL A 1 249 ? 9.666 27.890 -33.492 1.00 73.75 249 VAL A CA 1
ATOM 1931 C C . VAL A 1 249 ? 10.519 27.121 -32.476 1.00 73.75 249 VAL A C 1
ATOM 1933 O O . VAL A 1 249 ? 11.059 26.069 -32.800 1.00 73.75 249 VAL A O 1
ATOM 1936 N N . ASN A 1 250 ? 10.599 27.591 -31.229 1.00 73.56 250 ASN A N 1
ATOM 1937 C CA . ASN A 1 250 ? 11.343 26.894 -30.176 1.00 73.56 250 ASN A CA 1
ATOM 1938 C C . ASN A 1 250 ? 10.513 25.854 -29.411 1.00 73.56 250 ASN A C 1
ATOM 1940 O O . ASN A 1 250 ? 11.048 25.207 -28.509 1.00 73.56 250 ASN A O 1
ATOM 1944 N N . SER A 1 251 ? 9.231 25.681 -29.747 1.00 75.50 251 SER A N 1
ATOM 1945 C CA . SER A 1 251 ? 8.363 24.723 -29.063 1.00 75.50 251 SER A CA 1
ATOM 1946 C C . SER A 1 251 ? 8.799 23.282 -29.334 1.00 75.50 251 SER A C 1
ATOM 1948 O O . SER A 1 251 ? 9.193 22.932 -30.449 1.00 75.50 251 SER A O 1
ATOM 1950 N N . GLU A 1 252 ? 8.660 22.418 -28.327 1.00 73.06 252 GLU A N 1
ATOM 1951 C CA . GLU A 1 252 ? 8.920 20.975 -28.457 1.00 73.06 252 GLU A CA 1
ATOM 1952 C C . GLU A 1 252 ? 8.065 20.330 -29.560 1.00 73.06 252 GLU A C 1
ATOM 1954 O O . GLU A 1 252 ? 8.511 19.416 -30.251 1.00 73.06 252 GLU A O 1
ATOM 1959 N N . PHE A 1 253 ? 6.868 20.873 -29.812 1.00 73.19 253 PHE A N 1
ATOM 1960 C CA . PHE A 1 253 ? 6.015 20.437 -30.914 1.00 73.19 253 PHE A CA 1
ATOM 1961 C C . PHE A 1 253 ? 6.632 20.731 -32.292 1.00 73.19 253 PHE A C 1
ATOM 1963 O O . PHE A 1 253 ? 6.590 19.879 -33.176 1.00 73.19 253 PHE A O 1
ATOM 1970 N N . HIS A 1 254 ? 7.234 21.909 -32.491 1.00 73.06 254 HIS A N 1
ATOM 1971 C CA . HIS A 1 254 ? 7.869 22.274 -33.762 1.00 73.06 254 HIS A CA 1
ATOM 1972 C C . HIS A 1 254 ? 9.174 21.504 -34.009 1.00 73.06 254 HIS A C 1
ATOM 1974 O O . HIS A 1 254 ? 9.411 21.033 -35.126 1.00 73.06 254 HIS A O 1
ATOM 1980 N N . LYS A 1 255 ? 9.985 21.308 -32.960 1.00 75.62 255 LYS A N 1
ATOM 1981 C CA . LYS A 1 255 ? 11.185 20.456 -33.019 1.00 75.62 255 LYS A CA 1
ATOM 1982 C C . LYS A 1 255 ? 10.811 19.012 -33.373 1.00 75.62 255 LYS A C 1
ATOM 1984 O O . LYS A 1 255 ? 11.324 18.465 -34.344 1.00 75.62 255 LYS A O 1
ATOM 1989 N N . GLY A 1 256 ? 9.818 18.448 -32.680 1.00 65.44 256 GLY A N 1
ATOM 1990 C CA . GLY A 1 256 ? 9.318 17.098 -32.946 1.00 65.44 256 GLY A CA 1
ATOM 1991 C C . GLY A 1 256 ? 8.626 16.934 -34.305 1.00 65.44 256 GLY A C 1
ATOM 1992 O O . GLY A 1 256 ? 8.649 15.843 -34.869 1.00 65.44 256 GLY A O 1
ATOM 1993 N N . TYR A 1 257 ? 8.031 17.993 -34.869 1.00 66.75 257 TYR A N 1
ATOM 1994 C CA . TYR A 1 257 ? 7.464 17.964 -36.223 1.00 66.75 257 TYR A CA 1
ATOM 1995 C C . TYR A 1 257 ? 8.551 17.829 -37.295 1.00 66.75 257 TYR A C 1
ATOM 1997 O O . TYR A 1 257 ? 8.362 17.093 -38.264 1.00 66.75 257 TYR A O 1
ATOM 2005 N N . SER A 1 258 ? 9.690 18.499 -37.100 1.00 55.84 258 SER A N 1
ATOM 2006 C CA . SER A 1 258 ? 10.833 18.404 -38.011 1.00 55.84 258 SER A CA 1
ATOM 2007 C C . SER A 1 258 ? 11.455 17.006 -37.962 1.00 55.84 258 SER A C 1
ATOM 2009 O O . SER A 1 258 ? 11.708 16.429 -39.007 1.00 55.84 258 SER A O 1
ATOM 2011 N N . ASP A 1 259 ? 11.571 16.387 -36.786 1.00 58.03 259 ASP A N 1
ATOM 2012 C CA . ASP A 1 259 ? 12.121 15.025 -36.670 1.00 58.03 259 ASP A CA 1
ATOM 2013 C C . ASP A 1 259 ? 11.173 13.923 -37.180 1.00 58.03 259 ASP A C 1
ATOM 2015 O O . ASP A 1 259 ? 11.617 12.859 -37.611 1.00 58.03 259 ASP A O 1
ATOM 2019 N N . ARG A 1 260 ? 9.852 14.155 -37.150 1.00 54.56 260 ARG A N 1
ATOM 2020 C CA . ARG A 1 260 ? 8.845 13.170 -37.591 1.00 54.56 260 ARG A CA 1
ATOM 2021 C C . ARG A 1 260 ? 8.521 13.240 -39.084 1.00 54.56 260 ARG A C 1
ATOM 2023 O O . ARG A 1 260 ? 8.016 12.261 -39.625 1.00 54.56 260 ARG A O 1
ATOM 2030 N N . ASN A 1 261 ? 8.822 14.356 -39.748 1.00 50.28 261 ASN A N 1
ATOM 2031 C CA . ASN A 1 261 ? 8.584 14.559 -41.177 1.00 50.28 261 ASN A CA 1
ATOM 2032 C C . ASN A 1 261 ? 9.885 14.865 -41.928 1.00 50.28 261 ASN A C 1
ATOM 2034 O O . ASN A 1 261 ? 10.022 15.935 -42.513 1.00 50.28 261 ASN A O 1
ATOM 2038 N N . PHE A 1 262 ? 10.804 13.903 -42.002 1.00 41.84 262 PHE A N 1
ATOM 2039 C CA . PHE A 1 262 ? 11.766 13.882 -43.102 1.00 41.84 262 PHE A CA 1
ATOM 2040 C C . PHE A 1 262 ? 11.796 12.513 -43.782 1.00 41.84 262 PHE A C 1
ATOM 2042 O O . PHE A 1 262 ? 12.416 11.554 -43.327 1.00 41.84 262 PHE A O 1
ATOM 2049 N N . PHE A 1 263 ? 11.146 12.468 -44.950 1.00 42.62 263 PHE A N 1
ATOM 2050 C CA . PHE A 1 263 ? 11.674 11.719 -46.084 1.00 42.62 263 PHE A CA 1
ATOM 2051 C C . PHE A 1 263 ? 13.154 12.085 -46.241 1.00 42.62 263 PHE A C 1
ATOM 2053 O O . PHE A 1 263 ? 13.508 13.263 -46.204 1.00 42.62 263 PHE A O 1
ATOM 2060 N N . GLY A 1 264 ? 14.002 11.064 -46.363 1.00 40.16 264 GLY A N 1
ATOM 2061 C CA . GLY A 1 264 ? 15.448 11.199 -46.256 1.00 40.16 264 GLY A CA 1
ATOM 2062 C C . GLY A 1 264 ? 16.036 12.299 -47.133 1.00 40.16 264 GLY A C 1
ATOM 2063 O O . GLY A 1 264 ? 15.966 12.224 -48.355 1.00 40.16 264 GLY A O 1
ATOM 2064 N N . VAL A 1 265 ? 16.697 13.263 -46.497 1.00 31.66 265 VAL A N 1
ATOM 2065 C CA . VAL A 1 265 ? 17.783 14.029 -47.103 1.00 31.66 265 VAL A CA 1
ATOM 2066 C C . VAL A 1 265 ? 18.852 14.223 -46.032 1.00 31.66 265 VAL A C 1
ATOM 2068 O O . VAL A 1 265 ? 18.600 14.743 -44.951 1.00 31.66 265 VAL A O 1
ATOM 2071 N N . ILE A 1 266 ? 20.039 13.714 -46.340 1.00 40.03 266 ILE A N 1
ATOM 2072 C CA . ILE A 1 266 ? 21.270 13.781 -45.552 1.00 40.03 266 ILE A CA 1
ATOM 2073 C C . ILE A 1 266 ? 21.639 15.248 -45.299 1.00 40.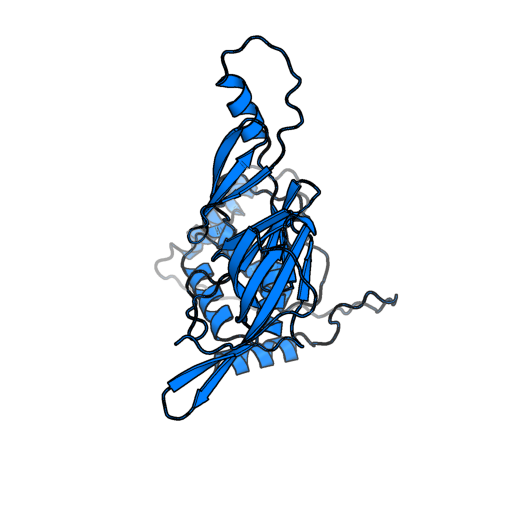03 266 ILE A C 1
ATOM 2075 O O . ILE A 1 266 ? 21.659 16.029 -46.249 1.00 40.03 266 ILE A O 1
ATOM 2079 N N . SER A 1 267 ? 22.040 15.605 -44.075 1.00 33.06 267 SER A N 1
ATOM 2080 C CA . SER A 1 267 ? 22.954 16.736 -43.889 1.00 33.06 267 SER A CA 1
ATOM 2081 C C . SER A 1 267 ? 23.898 16.523 -42.706 1.00 33.06 267 SER A C 1
ATOM 2083 O O . SER A 1 267 ? 23.494 16.168 -41.603 1.00 33.06 267 SER A O 1
ATOM 2085 N N . THR A 1 268 ? 25.176 16.695 -43.017 1.00 33.06 268 THR A N 1
ATOM 2086 C CA . THR A 1 268 ? 26.385 16.562 -42.202 1.00 33.06 268 THR A CA 1
ATOM 2087 C C . THR A 1 268 ? 26.657 17.788 -41.318 1.00 33.06 268 THR A C 1
ATOM 2089 O O . THR A 1 268 ? 26.173 18.873 -41.622 1.00 33.06 268 THR A O 1
ATOM 2092 N N . GLU A 1 269 ? 27.546 17.584 -40.331 1.00 30.97 269 GLU A N 1
ATOM 2093 C CA . GLU A 1 269 ? 28.254 18.571 -39.476 1.00 30.97 269 GLU A CA 1
ATOM 2094 C C . GLU A 1 269 ? 27.502 19.047 -38.213 1.00 30.97 269 GLU A C 1
ATOM 2096 O O . GLU A 1 269 ? 26.326 19.366 -38.254 1.00 30.97 269 GLU A O 1
ATOM 2101 N N . GLY A 1 270 ? 28.103 19.132 -37.021 1.00 27.42 270 GLY A N 1
ATOM 2102 C CA . GLY A 1 270 ? 29.495 18.957 -36.616 1.00 27.42 270 GLY A CA 1
ATOM 2103 C C . GLY A 1 270 ? 29.627 18.927 -35.084 1.00 27.42 270 GLY A C 1
ATOM 2104 O O . GLY A 1 270 ? 28.854 19.536 -34.348 1.00 27.42 270 GLY A O 1
ATOM 2105 N N . LEU A 1 271 ? 30.617 18.165 -34.628 1.00 29.86 271 LEU A N 1
ATOM 2106 C CA . LEU A 1 271 ? 31.046 17.946 -33.247 1.00 29.86 271 LEU A CA 1
ATOM 2107 C C . LEU A 1 271 ? 31.585 19.241 -32.608 1.00 29.86 271 LEU A C 1
ATOM 2109 O O . LEU A 1 271 ? 32.555 19.802 -33.113 1.00 29.86 271 LEU A O 1
ATOM 2113 N N . VAL A 1 272 ? 31.047 19.663 -31.456 1.00 27.53 272 VAL A N 1
ATOM 2114 C CA . VAL A 1 272 ? 31.723 20.629 -30.566 1.00 27.53 272 VAL A CA 1
ATOM 2115 C C . VAL A 1 272 ? 31.668 20.142 -29.119 1.00 27.53 272 VAL A C 1
ATOM 2117 O O . VAL A 1 272 ? 30.629 20.146 -28.465 1.00 27.53 272 VAL A O 1
ATOM 2120 N N . VAL A 1 273 ? 32.840 19.728 -28.642 1.00 29.61 273 VAL A N 1
ATOM 2121 C CA . VAL A 1 273 ? 33.185 19.384 -27.258 1.00 29.61 273 VAL A CA 1
ATOM 2122 C C . VAL A 1 273 ? 33.093 20.634 -26.375 1.00 29.61 273 VAL A C 1
ATOM 2124 O O . VAL A 1 273 ? 33.615 21.686 -26.750 1.00 29.61 273 VAL A O 1
ATOM 2127 N N . ARG A 1 274 ? 32.494 20.530 -25.180 1.00 26.38 274 ARG A N 1
ATOM 2128 C CA . ARG A 1 274 ? 32.644 21.542 -24.123 1.00 26.38 274 ARG A CA 1
ATOM 2129 C C . ARG A 1 274 ? 33.040 20.926 -22.784 1.00 26.38 274 ARG A C 1
ATOM 2131 O O . ARG A 1 274 ? 32.496 19.920 -22.348 1.00 26.38 274 ARG A O 1
ATOM 2138 N N . THR A 1 275 ? 34.041 21.587 -22.221 1.00 25.02 275 THR A N 1
ATOM 2139 C CA . THR A 1 275 ? 34.964 21.224 -21.149 1.00 25.02 275 THR A CA 1
ATOM 2140 C C . THR A 1 275 ? 34.349 21.286 -19.751 1.00 25.02 275 THR A C 1
ATOM 2142 O O . THR A 1 275 ? 33.518 22.145 -19.464 1.00 25.02 275 THR A O 1
ATOM 2145 N N . GLU A 1 276 ? 34.826 20.384 -18.894 1.00 26.52 276 GLU A N 1
ATOM 2146 C CA . GLU A 1 276 ? 34.535 20.230 -17.468 1.00 26.52 276 GLU A CA 1
ATOM 2147 C C . GLU A 1 276 ? 34.872 21.474 -16.627 1.00 26.52 276 GLU A C 1
ATOM 2149 O O . GLU A 1 276 ? 35.924 22.093 -16.797 1.00 26.52 276 GLU A O 1
ATOM 2154 N N . THR A 1 277 ? 34.028 21.775 -15.638 1.00 25.12 277 THR A N 1
ATOM 2155 C CA . THR A 1 277 ? 34.373 22.628 -14.491 1.00 25.12 277 THR A CA 1
ATOM 2156 C C . THR A 1 277 ? 33.812 22.030 -13.197 1.00 25.12 277 THR A C 1
ATOM 2158 O O . THR A 1 277 ? 32.608 21.842 -13.034 1.00 25.12 277 THR A O 1
ATOM 2161 N N . HIS A 1 278 ? 34.714 21.708 -12.267 1.00 30.97 278 HIS A N 1
ATOM 2162 C CA . HIS A 1 278 ? 34.418 21.219 -10.916 1.00 30.97 278 HIS A CA 1
ATOM 2163 C C . HIS A 1 278 ? 33.760 22.292 -10.031 1.00 30.97 278 HIS A C 1
ATOM 2165 O O . HIS A 1 278 ? 34.142 23.461 -10.132 1.00 30.97 278 HIS A O 1
ATOM 2171 N N . PRO A 1 279 ? 32.923 21.907 -9.045 1.00 30.03 279 PRO A N 1
ATOM 2172 C CA . PRO A 1 279 ? 32.697 22.735 -7.873 1.00 30.03 279 PRO A CA 1
ATOM 2173 C C . PRO A 1 279 ? 33.178 22.097 -6.562 1.00 30.03 279 PRO A C 1
ATOM 2175 O O . PRO A 1 279 ? 33.170 20.886 -6.345 1.00 30.03 279 PRO A O 1
ATOM 2178 N N . VAL A 1 280 ? 33.609 23.018 -5.706 1.00 26.48 280 VAL A N 1
ATOM 2179 C CA . VAL A 1 280 ? 34.257 22.899 -4.402 1.00 26.48 280 VAL A CA 1
ATOM 2180 C C . VAL A 1 280 ? 33.290 22.427 -3.310 1.00 26.48 280 VAL A C 1
ATOM 2182 O O . VAL A 1 280 ? 32.117 22.792 -3.283 1.00 26.48 280 VAL A O 1
ATOM 2185 N N . SER A 1 281 ? 33.826 21.631 -2.385 1.00 24.83 281 SER A N 1
ATOM 2186 C CA . SER A 1 281 ? 33.184 21.079 -1.190 1.00 24.83 281 SER A CA 1
ATOM 2187 C C . SER A 1 281 ? 32.803 22.135 -0.146 1.00 24.83 281 SER A C 1
ATOM 2189 O O . SER A 1 281 ? 33.653 22.931 0.253 1.00 24.83 281 SER A O 1
ATOM 2191 N N . LEU A 1 282 ? 31.586 22.048 0.400 1.00 25.72 282 LEU A N 1
ATOM 2192 C CA . LEU A 1 282 ? 31.204 22.667 1.674 1.00 25.72 282 LEU A CA 1
ATOM 2193 C C . LEU A 1 282 ? 30.453 21.643 2.539 1.00 25.72 282 LEU A C 1
ATOM 2195 O O . LEU A 1 282 ? 29.454 21.062 2.123 1.00 25.72 282 LEU A O 1
ATOM 2199 N N . SER A 1 283 ? 30.988 21.413 3.735 1.00 28.81 283 SER A N 1
ATOM 2200 C CA . SER A 1 283 ? 30.514 20.495 4.771 1.00 28.81 283 SER A CA 1
ATOM 2201 C C . SER A 1 283 ? 29.402 21.103 5.634 1.00 28.81 283 SER A C 1
ATOM 2203 O O . SER A 1 283 ? 29.558 22.233 6.102 1.00 28.81 283 SER A O 1
ATOM 2205 N N . ARG A 1 284 ? 28.360 20.323 5.957 1.00 26.00 284 ARG A N 1
ATOM 2206 C CA . ARG A 1 284 ? 27.711 20.336 7.284 1.00 26.00 284 ARG A CA 1
ATOM 2207 C C . ARG A 1 284 ? 26.841 19.101 7.519 1.00 26.00 284 ARG A C 1
ATOM 2209 O O . ARG A 1 284 ? 26.355 18.498 6.569 1.00 26.00 284 ARG A O 1
ATOM 2216 N N . GLU A 1 285 ? 26.732 18.751 8.795 1.00 27.28 285 GLU A N 1
ATOM 2217 C CA . GLU A 1 285 ? 26.423 17.429 9.342 1.00 27.28 285 GLU A CA 1
ATOM 2218 C C . GLU A 1 285 ? 24.935 17.027 9.379 1.00 27.28 285 GLU A C 1
ATOM 2220 O O . GLU A 1 285 ? 24.044 17.855 9.566 1.00 27.28 285 GLU A O 1
ATOM 2225 N N . ASP A 1 286 ? 24.760 15.707 9.245 1.00 27.55 286 ASP A N 1
ATOM 2226 C CA . ASP A 1 286 ? 23.845 14.769 9.912 1.00 27.55 286 ASP A CA 1
ATOM 2227 C C . ASP A 1 286 ? 22.323 14.986 9.919 1.00 27.55 286 ASP A C 1
ATOM 2229 O O . ASP A 1 286 ? 21.735 15.577 10.824 1.00 27.55 286 ASP A O 1
ATOM 2233 N N . VAL A 1 287 ? 21.668 14.271 8.994 1.00 26.69 287 VAL A N 1
ATOM 2234 C CA . VAL A 1 287 ? 20.395 13.570 9.233 1.00 26.69 287 VAL A CA 1
ATOM 2235 C C . VAL A 1 287 ? 20.533 12.165 8.643 1.00 26.69 287 VAL A C 1
ATOM 2237 O O . VAL A 1 287 ? 20.738 12.021 7.438 1.00 26.69 287 VAL A O 1
ATOM 2240 N N . HIS A 1 288 ? 20.435 11.128 9.481 1.00 32.84 288 HIS A N 1
ATOM 2241 C CA . HIS A 1 288 ? 20.539 9.723 9.073 1.00 32.84 288 HIS A CA 1
ATOM 2242 C C . HIS A 1 288 ? 19.477 9.356 8.020 1.00 32.84 288 HIS A C 1
ATOM 2244 O O . HIS A 1 288 ? 18.343 9.005 8.328 1.00 32.84 288 HIS A O 1
ATOM 2250 N N . SER A 1 289 ? 19.884 9.420 6.758 1.00 34.28 289 SER A N 1
ATOM 2251 C CA . SER A 1 289 ? 19.270 8.792 5.592 1.00 34.28 289 SER A CA 1
ATOM 2252 C C . SER A 1 289 ? 20.414 8.185 4.780 1.00 34.28 289 SER A C 1
ATOM 2254 O O . SER A 1 289 ? 21.543 8.656 4.886 1.00 34.28 289 SER A O 1
ATOM 2256 N N . LEU A 1 290 ? 20.155 7.088 4.068 1.00 42.78 290 LEU A N 1
ATOM 2257 C CA . LEU A 1 290 ? 21.146 6.224 3.417 1.00 42.78 290 LEU A CA 1
ATOM 2258 C C . LEU A 1 290 ? 22.096 7.013 2.487 1.00 42.78 290 LEU A C 1
ATOM 2260 O O . LEU A 1 290 ? 21.857 7.160 1.292 1.00 42.78 290 LEU A O 1
ATOM 2264 N N . GLN A 1 291 ? 23.182 7.538 3.047 1.00 41.19 291 GLN A N 1
ATOM 2265 C CA . GLN A 1 291 ? 24.201 8.298 2.342 1.00 41.19 291 GLN A CA 1
ATOM 2266 C C . GLN A 1 291 ? 25.388 7.369 2.126 1.00 41.19 291 GLN A C 1
ATOM 2268 O O . GLN A 1 291 ? 26.228 7.217 3.008 1.00 41.19 291 GLN A O 1
ATOM 2273 N N . GLY A 1 292 ? 25.431 6.692 0.976 1.00 37.91 292 GLY A N 1
ATOM 2274 C CA . GLY A 1 292 ? 26.511 5.731 0.759 1.00 37.91 292 GLY A CA 1
ATOM 2275 C C . GLY A 1 292 ? 26.714 5.129 -0.624 1.00 37.91 292 GLY A C 1
ATOM 2276 O O . GLY A 1 292 ? 27.775 4.559 -0.817 1.00 37.91 292 GLY A O 1
ATOM 2277 N N . PHE A 1 293 ? 25.803 5.257 -1.593 1.00 42.25 293 PHE A N 1
ATOM 2278 C CA . PHE A 1 293 ? 26.056 4.679 -2.919 1.00 42.25 293 PHE A CA 1
ATOM 2279 C C . PHE A 1 293 ? 26.593 5.726 -3.895 1.00 42.25 293 PHE A C 1
ATOM 2281 O O . PHE A 1 293 ? 26.018 6.805 -4.071 1.00 42.25 293 PHE A O 1
ATOM 2288 N N . SER A 1 294 ? 27.726 5.420 -4.532 1.00 51.16 294 SER A N 1
ATOM 2289 C CA . SER A 1 294 ? 28.152 6.141 -5.731 1.00 51.16 294 SER A CA 1
ATOM 2290 C C . SER A 1 294 ? 27.124 5.894 -6.842 1.00 51.16 294 SER A C 1
ATOM 2292 O O . SER A 1 294 ? 26.645 4.774 -6.999 1.00 51.16 294 SER A O 1
ATOM 2294 N N . SER A 1 295 ? 26.798 6.920 -7.634 1.00 53.12 295 SER A N 1
ATOM 2295 C CA . SER A 1 295 ? 25.896 6.825 -8.801 1.00 53.12 295 SER A CA 1
ATOM 2296 C C . SER A 1 295 ? 26.257 5.649 -9.727 1.00 53.12 295 SER A C 1
ATOM 2298 O O . SER A 1 295 ? 25.381 4.935 -10.212 1.00 53.12 295 SER A O 1
ATOM 2300 N N . SER A 1 296 ? 27.557 5.381 -9.881 1.00 50.94 296 SER A N 1
ATOM 2301 C CA . SER A 1 296 ? 28.087 4.265 -10.667 1.00 50.94 296 SER A CA 1
ATOM 2302 C C . SER A 1 296 ? 27.801 2.890 -10.056 1.00 50.94 296 SER A C 1
ATOM 2304 O O . SER A 1 296 ? 27.506 1.947 -10.775 1.00 50.94 296 SER A O 1
ATOM 2306 N N . GLU A 1 297 ? 27.876 2.768 -8.734 1.00 56.38 297 GLU A N 1
ATOM 2307 C CA . GLU A 1 297 ? 27.656 1.512 -8.006 1.00 56.38 297 GLU A CA 1
ATOM 2308 C C . GLU A 1 297 ? 26.161 1.166 -7.946 1.00 56.38 297 GLU A C 1
ATOM 2310 O O . GLU A 1 297 ? 25.773 0.013 -8.098 1.00 56.38 297 GLU A O 1
ATOM 2315 N N . CYS A 1 298 ? 25.324 2.200 -7.845 1.00 54.97 298 CYS A N 1
ATOM 2316 C CA . CYS A 1 298 ? 23.873 2.134 -7.980 1.00 54.97 298 CYS A CA 1
ATOM 2317 C C . CYS A 1 298 ? 23.441 1.618 -9.368 1.00 54.97 298 CYS A C 1
ATOM 2319 O O . CYS A 1 298 ? 22.638 0.691 -9.461 1.00 54.97 298 CYS A O 1
ATOM 2321 N N . LEU A 1 299 ? 24.017 2.162 -10.448 1.00 60.06 299 LEU A N 1
ATOM 2322 C CA . LEU A 1 299 ? 23.753 1.703 -11.818 1.00 60.06 299 LEU A CA 1
ATOM 2323 C C . LEU A 1 299 ? 24.193 0.254 -12.046 1.00 60.06 299 LEU A C 1
ATOM 2325 O O . LEU A 1 299 ? 23.449 -0.507 -12.657 1.00 60.06 299 LEU A O 1
ATOM 2329 N N . ILE A 1 300 ? 25.365 -0.135 -11.534 1.00 62.69 300 ILE A N 1
ATOM 2330 C CA . ILE A 1 300 ? 25.864 -1.513 -11.640 1.00 62.69 300 ILE A CA 1
ATOM 2331 C C . ILE A 1 300 ? 24.920 -2.475 -10.914 1.00 62.69 300 ILE A C 1
ATOM 2333 O O . ILE A 1 300 ? 24.470 -3.435 -11.521 1.00 62.69 300 ILE A O 1
ATOM 2337 N N . GLN A 1 301 ? 24.509 -2.173 -9.679 1.00 59.25 301 GLN A N 1
ATOM 2338 C CA . GLN A 1 301 ? 23.554 -3.016 -8.950 1.00 59.25 301 GLN A CA 1
ATOM 2339 C C . GLN A 1 301 ? 22.191 -3.124 -9.651 1.00 59.25 301 GLN A C 1
ATOM 2341 O O . GLN A 1 301 ? 21.580 -4.191 -9.630 1.00 59.25 301 GLN A O 1
ATOM 2346 N N . CYS A 1 302 ? 21.710 -2.053 -10.293 1.00 58.09 302 CYS A N 1
ATOM 2347 C CA . CYS A 1 302 ? 20.487 -2.109 -11.099 1.00 58.09 302 CYS A CA 1
ATOM 2348 C C . CYS A 1 302 ? 20.639 -3.024 -12.308 1.00 58.09 302 CYS A C 1
ATOM 2350 O O . CYS A 1 302 ? 19.771 -3.855 -12.554 1.00 58.09 302 CYS A O 1
ATOM 2352 N N . LEU A 1 303 ? 21.726 -2.857 -13.062 1.00 62.38 303 LEU A N 1
ATOM 2353 C CA . LEU A 1 303 ? 22.000 -3.651 -14.255 1.00 62.38 303 LEU A CA 1
ATOM 2354 C C . LEU A 1 303 ? 22.208 -5.123 -13.892 1.00 62.38 303 LEU A C 1
ATOM 2356 O O . LEU A 1 303 ? 21.604 -5.980 -14.525 1.00 62.38 303 LEU A O 1
ATOM 2360 N N . ASP A 1 304 ? 22.964 -5.409 -12.834 1.00 65.06 304 ASP A N 1
ATOM 2361 C CA . ASP A 1 304 ? 23.198 -6.770 -12.348 1.00 65.06 304 ASP A CA 1
ATOM 2362 C C . ASP A 1 304 ? 21.896 -7.446 -11.897 1.00 65.06 304 ASP A C 1
ATOM 2364 O O . ASP A 1 304 ? 21.702 -8.632 -12.150 1.00 65.06 304 ASP A O 1
ATOM 2368 N N . SER A 1 305 ? 20.973 -6.695 -11.282 1.00 56.28 305 SER A N 1
ATOM 2369 C CA . SER A 1 305 ? 19.678 -7.243 -10.854 1.00 56.28 305 SER A CA 1
ATOM 2370 C C . SER A 1 305 ? 18.691 -7.422 -12.023 1.00 56.28 305 SER A C 1
ATOM 2372 O O . SER A 1 305 ? 17.860 -8.322 -11.989 1.00 56.28 305 SER A O 1
ATOM 2374 N N . LEU A 1 306 ? 18.799 -6.606 -13.081 1.00 53.28 306 LEU A N 1
ATOM 2375 C CA . LEU A 1 306 ? 17.980 -6.711 -14.300 1.00 53.28 306 LEU A CA 1
ATOM 2376 C C . LEU A 1 306 ? 18.481 -7.778 -15.292 1.00 53.28 306 LEU A C 1
ATOM 2378 O O . LEU A 1 306 ? 17.730 -8.173 -16.182 1.00 53.28 306 LEU A O 1
ATOM 2382 N N . HIS A 1 307 ? 19.739 -8.211 -15.177 1.00 51.06 307 HIS A N 1
ATOM 2383 C CA . HIS A 1 307 ? 20.352 -9.236 -16.032 1.00 51.06 307 HIS A CA 1
ATOM 2384 C C . HIS A 1 307 ? 20.212 -10.674 -15.496 1.00 51.06 307 HIS A C 1
ATOM 2386 O O . HIS A 1 307 ? 20.657 -11.600 -16.182 1.00 51.06 307 HIS A O 1
ATOM 2392 N N . ALA A 1 308 ? 19.633 -10.856 -14.304 1.00 40.28 308 ALA A N 1
ATOM 2393 C CA . ALA A 1 308 ? 19.450 -12.153 -13.648 1.00 40.28 308 ALA A CA 1
ATOM 2394 C C . ALA A 1 308 ? 18.191 -12.901 -14.115 1.00 40.28 308 ALA A C 1
ATOM 2396 O O . ALA A 1 308 ? 17.144 -12.248 -14.326 1.00 40.28 308 ALA A O 1
#

Radius of gyration: 24.78 Å; chains: 1; bounding box: 67×70×74 Å

Sequence (308 aa):
SFPRIWQAKGSHMAASKVFLAADDDAAPVICFLLQEQKRLLSIRLQIVDINDDILLDVKPDMSWSISAIAAEAVAVTRPRAKVGLLPFADILVLDSENTIFLYSGKQCLCKYVLPSLICKQLEENTPTPESRSLHNVKIMGLADAVGMRINVALSNGQMLRCALQRSPSCSLANDCITAMAEGLSSTFYNYFLQLLWGYCDSTYLPNADPSVDSEWELFKCVITQLFTKRTSALHQDSLSSQSSWNFLVNSEFHKGYSDRNFFGVISTEGLVVRTETHPVSLSREDVHSLQGFSSSECLIQCLDSLHA

Foldseek 3Di:
DDDDQDDDPDDPDAFPDWDWAAALQRFIWIWGHPLVVQKIKIWGWDWDQDPNDTDIHTDRVPIDMDRANEKDWAAAQQLPAPDPDDDHTWMWGQHPVLWIFTGRHVRTQAIDDDDPVVLVVVVVPDPDPDDDPSPDWGFDYWDDHDHQWIWTATPVRDIDIDGNDLQQPDPVSNVVSNLCVQQAGSVLNSVLSNLSRVPPVDPDPPPDDDDSVRSVVSSVVSVVPSLDDDDDDPPPPPPDPDDVVVCVCPDPVNVVVVVVDDPDDDDDDDDDDDDDDDDDDDDDDDDDDPDDDHSVNSVVSSVVSSVD

Secondary structure (DSSP, 8-state):
--------SS--S--SEEEEEE-TTS-EEEEEEEGGGTEEEEEEEEEEEETTEEEEEEEEEEEEEEE-SEEEEE--SSTT---SSS---EEEEE-TTS-EEEEETTEEEEEE---HHHHHHHHHT---------TT--EEEEEEEETTEEEEEETTS-EEEEE---S-SSHHHHHHHHHHHHHS-HHHHHHHHHHHHHGGGSS----SS--HHHHHHHHHHHHHHHHS---------------HHHHHHTSHHHHHHHHHS---------------------------S-----HHHHHHHHHHHH--

pLDDT: mean 71.09, std 21.71, range [24.83, 97.25]